Protein AF-A0A1V4U371-F1 (afdb_monomer_lite)

pLDDT: mean 75.6, std 16.34, range [43.75, 95.94]

Radius of gyration: 29.28 Å; chains: 1; bounding box: 64×89×51 Å

Secondary structure (DSSP, 8-state):
--EE-TTT-PEE-SS-SB-TTT-PBPP--PPPPP------PPPPPPP-----------------STTHHHHHHHHHHHHHHHHT---------------------------SPPPPP---TTS--EEEEEE-TTT-EEEEEEEE-GGGGGEEEEEEEEEETTS-EEEEEE-SSTT-EEEEE--SSEEEEEEEEEEETTS-EEEEEEEEEEE--

Sequence (213 aa):
MARFCGKCGAPLVGDTQFCEECGAPVPSEGPPPPPQPMTSAPAPVPGPATPPKKEPAPSKKSLPLPLIIGAGVVIVIIIAAIVIVPGLISPASVNGFLPGGTVPPTQTFSLEPGPVDTVPSGNTVAVQVSRDPYTGIITSLFAGGPGQKVVQAIEITVMRQDGTTLSGNIQPILLSEVQLQGTRRGVDRVIVRVTYESGETYKILDRQFSFND

Structure (mmCIF, N/CA/C/O backbone):
data_AF-A0A1V4U371-F1
#
_entry.id   AF-A0A1V4U371-F1
#
loop_
_atom_site.group_PDB
_atom_site.id
_atom_site.type_symbol
_atom_site.label_atom_id
_atom_site.label_alt_id
_atom_site.label_comp_id
_atom_site.label_asym_id
_atom_site.label_entity_id
_atom_site.label_seq_id
_atom_site.pdbx_PDB_ins_code
_atom_site.Cartn_x
_atom_site.Cartn_y
_atom_site.Cartn_z
_atom_site.occupancy
_atom_site.B_iso_or_equiv
_atom_site.auth_seq_id
_atom_site.auth_comp_id
_atom_site.auth_asym_id
_atom_site.auth_atom_id
_atom_site.pdbx_PDB_model_num
ATOM 1 N N . MET A 1 1 ? -0.364 -45.520 -9.246 1.00 55.53 1 MET A N 1
ATOM 2 C CA . MET A 1 1 ? 0.428 -44.635 -10.128 1.00 55.53 1 MET A CA 1
ATOM 3 C C . MET A 1 1 ? 1.475 -43.956 -9.260 1.00 55.53 1 MET A C 1
ATOM 5 O O . MET A 1 1 ? 1.111 -43.542 -8.166 1.00 55.53 1 MET A O 1
ATOM 9 N N . ALA A 1 2 ? 2.743 -43.892 -9.671 1.00 68.00 2 ALA A N 1
ATOM 10 C CA . ALA A 1 2 ? 3.741 -43.124 -8.924 1.00 68.00 2 ALA A CA 1
ATOM 11 C C . ALA A 1 2 ? 3.439 -41.626 -9.085 1.00 68.00 2 ALA A C 1
ATOM 13 O O . ALA A 1 2 ? 3.204 -41.162 -10.200 1.00 68.00 2 ALA A O 1
ATOM 14 N N . ARG A 1 3 ? 3.393 -40.901 -7.970 1.00 80.81 3 ARG A N 1
ATOM 15 C CA . ARG A 1 3 ? 3.201 -39.447 -7.910 1.00 80.81 3 ARG A CA 1
ATOM 16 C C . ARG A 1 3 ? 4.556 -38.805 -7.616 1.00 80.81 3 ARG A C 1
ATOM 18 O O . ARG A 1 3 ? 5.352 -39.383 -6.882 1.00 80.81 3 ARG A O 1
ATOM 25 N N . PHE A 1 4 ? 4.831 -37.645 -8.204 1.00 86.50 4 PHE A N 1
ATOM 26 C CA . PHE A 1 4 ? 6.121 -36.959 -8.085 1.00 86.50 4 PHE A CA 1
ATOM 27 C C . PHE A 1 4 ? 5.920 -35.536 -7.577 1.00 86.50 4 PHE A C 1
ATOM 29 O O . PHE A 1 4 ? 4.915 -34.892 -7.878 1.00 86.50 4 PHE A O 1
ATOM 36 N N . CYS A 1 5 ? 6.883 -35.037 -6.809 1.00 87.25 5 CYS A N 1
ATOM 37 C CA . CYS A 1 5 ? 6.863 -33.668 -6.325 1.00 87.25 5 CYS A CA 1
ATOM 38 C C . CYS A 1 5 ? 7.016 -32.692 -7.500 1.00 87.25 5 CYS A C 1
ATOM 40 O O . CYS A 1 5 ? 8.041 -32.695 -8.178 1.00 87.25 5 CYS A O 1
ATOM 42 N N . GLY A 1 6 ? 6.054 -31.787 -7.692 1.00 84.88 6 GLY A N 1
ATOM 43 C CA . GLY A 1 6 ? 6.131 -30.748 -8.728 1.00 84.88 6 GLY A CA 1
ATOM 44 C C . GLY A 1 6 ? 7.236 -29.705 -8.509 1.00 84.88 6 GLY A C 1
ATOM 45 O O . GLY A 1 6 ? 7.459 -28.872 -9.382 1.00 84.88 6 GLY A O 1
ATOM 46 N N . LYS A 1 7 ? 7.920 -29.729 -7.354 1.00 87.19 7 LYS A N 1
ATOM 47 C CA . LYS A 1 7 ? 8.973 -28.766 -7.007 1.00 87.19 7 LYS A CA 1
ATOM 48 C C . LYS A 1 7 ? 10.394 -29.321 -7.119 1.00 87.19 7 LYS A C 1
ATOM 50 O O . LYS A 1 7 ? 11.273 -28.586 -7.550 1.00 87.19 7 LYS A O 1
ATOM 55 N N . CYS A 1 8 ? 10.628 -30.584 -6.757 1.00 88.56 8 CYS A N 1
ATOM 56 C CA . CYS A 1 8 ? 11.960 -31.208 -6.834 1.00 88.56 8 CYS A CA 1
ATOM 57 C C . CYS A 1 8 ? 12.025 -32.474 -7.702 1.00 88.56 8 CYS A C 1
ATOM 59 O O . CYS A 1 8 ? 13.114 -32.985 -7.937 1.00 88.56 8 CYS A O 1
ATOM 61 N N . GLY A 1 9 ? 10.890 -33.003 -8.168 1.00 87.44 9 GLY A N 1
ATOM 62 C CA . GLY A 1 9 ? 10.836 -34.223 -8.979 1.00 87.44 9 GLY A CA 1
ATOM 63 C C . GLY A 1 9 ? 10.985 -35.536 -8.202 1.00 87.44 9 GLY A C 1
ATOM 64 O O . GLY A 1 9 ? 10.940 -36.599 -8.815 1.00 87.44 9 GLY A O 1
ATOM 65 N N . ALA A 1 10 ? 11.129 -35.497 -6.872 1.00 90.50 10 ALA A N 1
ATOM 66 C CA . ALA A 1 10 ? 11.237 -36.705 -6.054 1.00 90.50 10 ALA A CA 1
ATOM 67 C C . ALA A 1 10 ? 9.944 -37.548 -6.077 1.00 90.50 10 ALA A C 1
ATOM 69 O O . ALA A 1 10 ? 8.845 -36.977 -6.123 1.00 90.50 10 ALA A O 1
ATOM 70 N N . PRO A 1 11 ? 10.041 -38.891 -6.023 1.00 87.69 11 PRO A N 1
ATOM 71 C CA . PRO A 1 11 ? 8.878 -39.762 -5.907 1.00 87.69 11 PRO A CA 1
ATOM 72 C C . PRO A 1 11 ? 8.214 -39.589 -4.535 1.00 87.69 11 PRO A C 1
ATOM 74 O O . PRO A 1 11 ? 8.867 -39.666 -3.499 1.00 87.69 11 PRO A O 1
ATOM 77 N N . LEU A 1 12 ? 6.901 -39.372 -4.528 1.00 86.31 12 LEU A N 1
ATOM 78 C CA . LEU A 1 12 ? 6.097 -39.262 -3.314 1.00 86.31 12 LEU A CA 1
ATOM 79 C C . LEU A 1 12 ? 5.535 -40.642 -2.964 1.00 86.31 12 LEU A C 1
ATOM 81 O O . LEU A 1 12 ? 4.753 -41.222 -3.724 1.00 86.31 12 LEU A O 1
ATOM 85 N N . VAL A 1 13 ? 5.947 -41.175 -1.816 1.00 76.31 13 VAL A N 1
ATOM 86 C CA . VAL A 1 13 ? 5.492 -42.477 -1.321 1.00 76.31 13 VAL A CA 1
ATOM 87 C C . VAL A 1 13 ? 4.283 -42.256 -0.407 1.00 76.31 13 VAL A C 1
ATOM 89 O O . VAL A 1 13 ? 4.419 -41.762 0.705 1.00 76.31 13 VAL A O 1
ATOM 92 N N . GLY A 1 14 ? 3.086 -42.612 -0.880 1.00 73.62 14 GLY A N 1
ATOM 93 C CA . GLY A 1 14 ? 1.848 -42.554 -0.089 1.00 73.62 14 GLY A CA 1
ATOM 94 C C . GLY A 1 14 ? 1.124 -41.199 -0.094 1.00 73.62 14 GLY A C 1
ATOM 95 O O . GLY A 1 14 ? 1.200 -40.433 -1.059 1.00 73.62 14 GLY A O 1
ATOM 96 N N . ASP A 1 15 ? 0.358 -40.946 0.970 1.00 71.56 15 ASP A N 1
ATOM 97 C CA . ASP A 1 15 ? -0.455 -39.739 1.183 1.00 71.56 15 ASP A CA 1
ATOM 98 C C . ASP A 1 15 ? 0.244 -38.766 2.151 1.00 71.56 15 ASP A C 1
ATOM 100 O O . ASP A 1 15 ? -0.311 -38.346 3.167 1.00 71.56 15 ASP A O 1
ATOM 104 N N . THR A 1 16 ? 1.506 -38.434 1.868 1.00 75.81 16 THR A N 1
ATOM 105 C CA . THR A 1 16 ? 2.261 -37.452 2.653 1.00 75.81 16 THR A CA 1
ATOM 106 C C . THR A 1 16 ? 1.802 -36.032 2.321 1.00 75.81 16 THR A C 1
ATOM 108 O O . THR A 1 16 ? 1.622 -35.667 1.161 1.00 75.81 16 THR A O 1
ATOM 111 N N . GLN A 1 17 ? 1.605 -35.203 3.349 1.00 81.81 17 GLN A N 1
ATOM 112 C CA . GLN A 1 17 ? 1.210 -33.795 3.179 1.00 81.81 17 GLN A CA 1
ATOM 113 C C . GLN A 1 17 ? 2.385 -32.898 2.758 1.00 81.81 17 GLN A C 1
ATOM 115 O O . GLN A 1 17 ? 2.179 -31.767 2.322 1.00 81.81 17 GLN A O 1
ATOM 120 N N . PHE A 1 18 ? 3.617 -33.402 2.874 1.00 87.62 18 PHE A N 1
ATOM 121 C CA . PHE A 1 18 ? 4.852 -32.704 2.531 1.00 87.62 18 PHE A CA 1
ATOM 122 C C . PHE A 1 18 ? 5.842 -33.668 1.870 1.00 87.62 18 PHE A C 1
ATOM 124 O O . PHE A 1 18 ? 5.890 -34.852 2.197 1.00 87.62 18 PHE A O 1
ATOM 131 N N . CYS A 1 19 ? 6.644 -33.153 0.942 1.00 88.56 19 CYS A N 1
ATOM 132 C CA . CYS A 1 19 ? 7.722 -33.897 0.306 1.00 88.56 19 CYS A CA 1
ATOM 133 C C . CYS A 1 19 ? 8.894 -34.049 1.280 1.00 88.56 19 CYS A C 1
ATOM 135 O O . CYS A 1 19 ? 9.483 -33.048 1.679 1.00 88.56 19 CYS A O 1
ATOM 137 N N . GLU A 1 20 ? 9.288 -35.279 1.597 1.00 87.06 20 GLU A N 1
ATOM 138 C CA . GLU A 1 20 ? 10.389 -35.559 2.535 1.00 87.06 20 GLU A CA 1
ATOM 139 C C . GLU A 1 20 ? 11.755 -35.091 2.002 1.00 87.06 20 GLU A C 1
ATOM 141 O O . GLU A 1 20 ? 12.606 -34.665 2.774 1.00 87.06 20 GLU A O 1
ATOM 146 N N . GLU A 1 21 ? 11.928 -35.064 0.675 1.00 88.94 21 GLU A N 1
ATOM 147 C CA . GLU A 1 21 ? 13.182 -34.639 0.030 1.00 88.94 21 GLU A CA 1
ATOM 148 C C . GLU A 1 21 ? 13.378 -33.114 -0.054 1.00 88.94 21 GLU A C 1
ATOM 150 O O . GLU A 1 21 ? 14.507 -32.637 -0.102 1.00 88.94 21 GLU A O 1
ATOM 155 N N . CYS A 1 22 ? 12.304 -32.316 -0.123 1.00 88.50 22 CYS A N 1
ATOM 156 C CA . CYS A 1 22 ? 12.426 -30.863 -0.346 1.00 88.50 22 CYS A CA 1
ATOM 157 C C . CYS A 1 22 ? 11.561 -29.983 0.562 1.00 88.50 22 CYS A C 1
ATOM 159 O O . CYS A 1 22 ? 11.607 -28.758 0.453 1.00 88.50 22 CYS A O 1
ATOM 161 N N . GLY A 1 23 ? 10.735 -30.578 1.424 1.00 86.12 23 GLY A N 1
ATOM 162 C CA . GLY A 1 23 ? 9.850 -29.873 2.351 1.00 86.12 23 GLY A CA 1
ATOM 163 C C . GLY A 1 23 ? 8.649 -29.173 1.705 1.00 86.12 23 GLY A C 1
ATOM 164 O O . GLY A 1 23 ? 7.894 -28.495 2.399 1.00 86.12 23 GLY A O 1
ATOM 165 N N . ALA A 1 24 ? 8.442 -29.300 0.390 1.00 87.88 24 ALA A N 1
ATOM 166 C CA . ALA A 1 24 ? 7.307 -28.669 -0.279 1.00 87.88 24 ALA A CA 1
ATOM 167 C C . ALA A 1 24 ? 5.975 -29.331 0.134 1.00 87.88 24 ALA A C 1
ATOM 169 O O . ALA A 1 24 ? 5.908 -30.562 0.151 1.00 87.88 24 ALA A O 1
ATOM 170 N N . PRO A 1 25 ? 4.907 -28.560 0.418 1.00 87.38 25 PRO A N 1
ATOM 171 C CA . PRO A 1 25 ? 3.589 -29.124 0.686 1.00 87.38 25 PRO A CA 1
ATOM 172 C C . PRO A 1 25 ? 3.036 -29.808 -0.567 1.00 87.38 25 PRO A C 1
ATOM 174 O O . PRO A 1 25 ? 3.091 -29.250 -1.665 1.00 87.38 25 PRO A O 1
ATOM 177 N N . VAL A 1 26 ? 2.501 -31.014 -0.401 1.00 81.94 26 VAL A N 1
ATOM 178 C CA . VAL A 1 26 ? 1.851 -31.782 -1.464 1.00 81.94 26 VAL A CA 1
ATOM 179 C C . VAL A 1 26 ? 0.343 -31.554 -1.339 1.00 81.94 26 VAL A C 1
ATOM 181 O O . VAL A 1 26 ? -0.228 -31.866 -0.292 1.00 81.94 26 VAL A O 1
ATOM 184 N N . PRO A 1 27 ? -0.329 -31.005 -2.367 1.00 70.62 27 PRO A N 1
ATOM 185 C CA . PRO A 1 27 ? -1.780 -30.886 -2.365 1.00 70.62 27 PRO A CA 1
ATOM 186 C C . PRO A 1 27 ? -2.409 -32.276 -2.238 1.00 70.62 27 PRO A C 1
ATOM 188 O O . PRO A 1 27 ? -2.195 -33.137 -3.090 1.00 70.62 27 PRO A O 1
ATOM 191 N N . SER A 1 28 ? -3.179 -32.510 -1.176 1.00 67.25 28 SER A N 1
ATOM 192 C CA . SER A 1 28 ? -4.003 -33.711 -1.074 1.00 67.25 28 SER A CA 1
ATOM 193 C C . SER A 1 28 ? -5.140 -33.592 -2.089 1.00 67.25 28 SER A C 1
ATOM 195 O O . SER A 1 28 ? -6.113 -32.876 -1.853 1.00 67.25 28 SER A O 1
ATOM 197 N N . GLU A 1 29 ? -5.017 -34.267 -3.231 1.00 63.19 29 GLU A N 1
ATOM 198 C CA . GLU A 1 29 ? -6.143 -34.494 -4.138 1.00 63.19 29 GLU A CA 1
ATOM 199 C C . GLU A 1 29 ? -7.137 -35.418 -3.425 1.00 63.19 29 GLU A C 1
ATOM 201 O O . GLU A 1 29 ? -7.060 -36.644 -3.497 1.00 63.19 29 GLU A O 1
ATOM 206 N N . GLY A 1 30 ? -8.049 -34.812 -2.661 1.00 61.53 30 GLY A N 1
ATOM 207 C CA . GLY A 1 30 ? -9.245 -35.495 -2.191 1.00 61.53 30 GLY A CA 1
ATOM 208 C C . GLY A 1 30 ? -10.056 -36.019 -3.384 1.00 61.53 30 GLY A C 1
ATOM 209 O O . GLY A 1 30 ? -9.870 -35.546 -4.511 1.00 61.53 30 GLY A O 1
ATOM 210 N N . PRO A 1 31 ? -10.961 -36.990 -3.166 1.00 60.88 31 PRO A N 1
ATOM 211 C CA . PRO A 1 31 ? -11.829 -37.490 -4.221 1.00 60.88 31 PRO A CA 1
ATOM 212 C C . PRO A 1 31 ? -12.493 -36.323 -4.962 1.00 60.88 31 PRO A C 1
ATOM 214 O O . PRO A 1 31 ? -12.891 -35.352 -4.305 1.00 60.88 31 PRO A O 1
ATOM 217 N N . PRO A 1 32 ? -12.621 -36.394 -6.300 1.00 63.31 32 PRO A N 1
ATOM 218 C CA . PRO A 1 32 ? -13.308 -35.357 -7.050 1.00 63.31 32 PRO A CA 1
ATOM 219 C C . PRO A 1 32 ? -14.688 -35.129 -6.417 1.00 63.31 32 PRO A C 1
ATOM 221 O O . PRO A 1 32 ? -15.375 -36.110 -6.102 1.00 63.31 32 PRO A O 1
ATOM 224 N N . PRO A 1 33 ? -15.094 -33.867 -6.180 1.00 63.38 33 PRO A N 1
ATOM 225 C CA . PRO A 1 33 ? -16.413 -33.583 -5.643 1.00 63.38 33 PRO A CA 1
ATOM 226 C C . PRO A 1 33 ? -17.468 -34.273 -6.526 1.00 63.38 33 PRO A C 1
ATOM 228 O O . PRO A 1 33 ? -17.324 -34.262 -7.754 1.00 63.38 33 PRO A O 1
ATOM 231 N N . PRO A 1 34 ? -18.500 -34.905 -5.931 1.00 70.44 34 PRO A N 1
ATOM 232 C CA . PRO A 1 34 ? -19.551 -35.571 -6.688 1.00 70.44 34 PRO A CA 1
ATOM 233 C C . PRO A 1 34 ? -20.113 -34.632 -7.762 1.00 70.44 34 PRO A C 1
ATOM 235 O O . PRO A 1 34 ? -20.244 -33.433 -7.489 1.00 70.44 34 PRO A O 1
ATOM 238 N N . PRO A 1 35 ? -20.480 -35.140 -8.954 1.00 63.50 35 PRO A N 1
ATOM 239 C CA . PRO A 1 35 ? -21.171 -34.345 -9.957 1.00 63.50 35 PRO A CA 1
ATOM 240 C C . PRO A 1 35 ? -22.402 -33.717 -9.308 1.00 63.50 35 PRO A C 1
ATOM 242 O O . PRO A 1 35 ? -23.335 -34.421 -8.920 1.00 63.50 35 PRO A O 1
ATOM 245 N N . GLN A 1 36 ? -22.387 -32.397 -9.131 1.00 67.25 36 GLN A N 1
ATOM 246 C CA . GLN A 1 36 ? -23.563 -31.687 -8.654 1.00 67.25 36 GLN A CA 1
ATOM 247 C C . GLN A 1 36 ? -24.681 -31.912 -9.684 1.00 67.25 36 GLN A C 1
ATOM 249 O O . GLN A 1 36 ? -24.457 -31.668 -10.875 1.00 67.25 36 GLN A O 1
ATOM 254 N N . PRO A 1 37 ? -25.872 -32.385 -9.273 1.00 60.66 37 PRO A N 1
ATOM 255 C CA . PRO A 1 37 ? -27.025 -32.444 -10.154 1.00 60.66 37 PRO A CA 1
ATOM 256 C C . PRO A 1 37 ? -27.306 -31.035 -10.671 1.00 60.66 37 PRO A C 1
ATOM 258 O O . PRO A 1 37 ? -27.648 -30.139 -9.894 1.00 60.66 37 PRO A O 1
ATOM 261 N N . MET A 1 38 ? -27.149 -30.831 -11.979 1.00 51.72 38 MET A N 1
ATOM 262 C CA . MET A 1 38 ? -27.586 -29.618 -12.661 1.00 51.72 38 MET A CA 1
ATOM 263 C C . MET A 1 38 ? -29.115 -29.555 -12.586 1.00 51.72 38 MET A C 1
ATOM 265 O O . MET A 1 38 ? -29.824 -29.971 -13.496 1.00 51.72 38 MET A O 1
ATOM 269 N N . THR A 1 39 ? -29.627 -29.061 -11.464 1.00 54.88 39 THR A N 1
ATOM 270 C CA . THR A 1 39 ? -31.048 -28.791 -11.249 1.00 54.88 39 THR A CA 1
ATOM 271 C C . THR A 1 39 ? -31.207 -27.292 -11.092 1.00 54.88 39 THR A C 1
ATOM 273 O O . THR A 1 39 ? -31.365 -26.748 -10.008 1.00 54.88 39 THR A O 1
ATOM 276 N N . SER A 1 40 ? -31.087 -26.599 -12.212 1.00 53.75 40 SER A N 1
ATOM 277 C CA . SER A 1 40 ? -31.836 -25.375 -12.469 1.00 53.75 40 SER A CA 1
ATOM 278 C C . SER A 1 40 ? -31.823 -25.173 -13.974 1.00 53.75 40 SER A C 1
ATOM 280 O O . SER A 1 40 ? -30.845 -24.731 -14.570 1.00 53.75 40 SER A O 1
ATOM 282 N N . ALA A 1 41 ? -32.920 -25.588 -14.602 1.00 55.50 41 ALA A N 1
ATOM 283 C CA . ALA A 1 41 ? -33.253 -25.125 -15.934 1.00 55.50 41 ALA A CA 1
ATOM 284 C C . ALA A 1 41 ? -33.155 -23.587 -15.946 1.00 55.50 41 ALA A C 1
ATOM 286 O O . ALA A 1 41 ? -33.644 -22.954 -15.003 1.00 55.50 41 ALA A O 1
ATOM 287 N N . PRO A 1 42 ? -32.537 -22.976 -16.969 1.00 59.94 42 PRO A N 1
ATOM 288 C CA . PRO A 1 42 ? -32.557 -21.532 -17.116 1.00 59.94 42 PRO A CA 1
ATOM 289 C C . PRO A 1 42 ? -34.012 -21.062 -17.134 1.00 59.94 42 PRO A C 1
ATOM 291 O O . PRO A 1 42 ? -34.809 -21.515 -17.959 1.00 59.94 42 PRO A O 1
ATOM 294 N N . ALA A 1 43 ? -34.372 -20.184 -16.198 1.00 64.25 43 ALA A N 1
ATOM 295 C CA . ALA A 1 43 ? -35.647 -19.486 -16.241 1.00 64.25 43 ALA A CA 1
ATOM 296 C C . ALA A 1 43 ? -35.792 -18.769 -17.601 1.00 64.25 43 ALA A C 1
ATOM 298 O O . ALA A 1 43 ? -34.778 -18.356 -18.175 1.00 64.25 43 ALA A O 1
ATOM 299 N N . PRO A 1 44 ? -37.020 -18.609 -18.131 1.00 63.72 44 PRO A N 1
ATOM 300 C CA . PRO A 1 44 ? -37.243 -17.915 -19.391 1.00 63.72 44 PRO A CA 1
ATOM 301 C C . PRO A 1 44 ? -36.622 -16.527 -19.302 1.00 63.72 44 PRO A C 1
ATOM 303 O O . PRO A 1 44 ? -36.956 -15.749 -18.409 1.00 63.72 44 PRO A O 1
ATOM 306 N N . VAL A 1 45 ? -35.696 -16.247 -20.213 1.00 64.94 45 VAL A N 1
ATOM 307 C CA . VAL A 1 45 ? -35.061 -14.941 -20.359 1.00 64.94 45 VAL A CA 1
ATOM 308 C C . VAL A 1 45 ? -36.181 -13.916 -20.582 1.00 64.94 45 VAL A C 1
ATOM 310 O O . VAL A 1 45 ? -36.913 -14.043 -21.569 1.00 64.94 45 VAL A O 1
ATOM 313 N N . PRO A 1 46 ? -36.375 -12.925 -19.694 1.00 62.09 46 PRO A N 1
ATOM 314 C CA . PRO A 1 46 ? -37.239 -11.795 -19.995 1.00 62.09 46 PRO A CA 1
ATOM 315 C C . PRO A 1 46 ? -36.692 -11.118 -21.252 1.00 62.09 46 PRO A C 1
ATOM 317 O O . PRO A 1 46 ? -35.485 -10.900 -21.368 1.00 62.09 46 PRO A O 1
ATOM 320 N N . GLY A 1 47 ? -37.575 -10.857 -22.216 1.00 60.69 47 GLY A N 1
ATOM 321 C CA . GLY A 1 47 ? -37.221 -10.267 -23.503 1.00 60.69 47 GLY A CA 1
ATOM 322 C C . GLY A 1 47 ? -36.460 -8.938 -23.379 1.00 60.69 47 GLY A C 1
ATOM 323 O O . GLY A 1 47 ? -36.398 -8.347 -22.299 1.00 60.69 47 GLY A O 1
ATOM 324 N N . PRO A 1 48 ? -35.875 -8.455 -24.488 1.00 58.97 48 PRO A N 1
ATOM 325 C CA . PRO A 1 48 ? -35.052 -7.255 -24.500 1.00 58.97 48 PRO A CA 1
ATOM 326 C C . PRO A 1 48 ? -35.832 -6.068 -23.934 1.00 58.97 48 PRO A C 1
ATOM 328 O O . PRO A 1 48 ? -36.775 -5.567 -24.547 1.00 58.97 48 PRO A O 1
ATOM 331 N N . ALA A 1 49 ? -35.416 -5.629 -22.746 1.00 55.44 49 ALA A N 1
ATOM 332 C CA . ALA A 1 49 ? -35.817 -4.353 -22.198 1.00 55.44 49 ALA A CA 1
ATOM 333 C C . ALA A 1 49 ? -35.372 -3.270 -23.183 1.00 55.44 49 ALA A C 1
ATOM 335 O O . ALA A 1 49 ? -34.200 -3.154 -23.548 1.00 55.44 49 ALA A O 1
ATOM 336 N N . THR A 1 50 ? -36.362 -2.524 -23.645 1.00 55.44 50 THR A N 1
ATOM 337 C CA . THR A 1 50 ? -36.273 -1.324 -24.462 1.00 55.44 50 THR A CA 1
ATOM 338 C C . THR A 1 50 ? -35.073 -0.456 -24.046 1.00 55.44 50 THR A C 1
ATOM 340 O O . THR A 1 50 ? -34.871 -0.254 -22.846 1.00 55.44 50 THR A O 1
ATOM 343 N N . PRO A 1 51 ? -34.283 0.086 -24.995 1.00 62.91 51 PRO A N 1
ATOM 344 C CA . PRO A 1 51 ? -33.136 0.933 -24.683 1.00 62.91 51 PRO A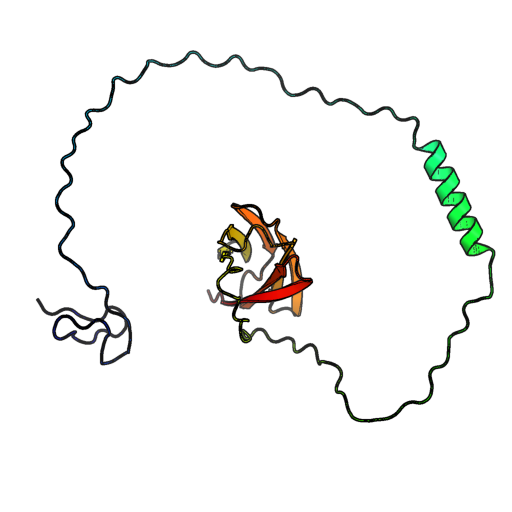 CA 1
ATOM 345 C C . PRO A 1 51 ? -33.543 2.089 -23.756 1.00 62.91 51 PRO A C 1
ATOM 347 O O . PRO A 1 51 ? -34.477 2.826 -24.096 1.00 62.91 51 PRO A O 1
ATOM 350 N N . PRO A 1 52 ? -32.863 2.301 -22.614 1.00 56.44 52 PRO A N 1
ATOM 351 C CA . PRO A 1 52 ? -33.074 3.496 -21.827 1.00 56.44 52 PRO A CA 1
ATOM 352 C C . PRO A 1 52 ? -32.605 4.684 -22.662 1.00 56.44 52 PRO A C 1
ATOM 354 O O . PRO A 1 52 ? -31.442 4.811 -23.055 1.00 56.44 52 PRO A O 1
ATOM 357 N N . LYS A 1 53 ? -33.585 5.526 -22.978 1.00 51.41 53 LYS A N 1
ATOM 358 C CA . LYS A 1 53 ? -33.448 6.886 -23.475 1.00 51.41 53 LYS A CA 1
ATOM 359 C C . LYS A 1 53 ? -32.212 7.531 -22.848 1.00 51.41 53 LYS A C 1
ATOM 361 O O . LYS A 1 53 ? -32.129 7.667 -21.635 1.00 51.41 53 LYS A O 1
ATOM 366 N N . LYS A 1 54 ? -31.262 7.901 -23.708 1.00 50.47 54 LYS A N 1
ATOM 367 C CA . LYS A 1 54 ? -30.097 8.739 -23.411 1.00 50.47 54 LYS A CA 1
ATOM 368 C C . LYS A 1 54 ? -30.579 9.959 -22.619 1.00 50.47 54 LYS A C 1
ATOM 370 O O . LYS A 1 54 ? -31.124 10.895 -23.203 1.00 50.47 54 LYS A O 1
ATOM 375 N N . GLU A 1 55 ? -30.440 9.914 -21.302 1.00 52.19 55 GLU A N 1
ATOM 376 C CA . GLU A 1 55 ? -30.687 11.062 -20.442 1.00 52.19 55 GLU A CA 1
ATOM 377 C C . GLU A 1 55 ? -29.418 11.928 -20.495 1.00 52.19 55 GLU A C 1
ATOM 379 O O . GLU A 1 55 ? -28.318 11.415 -20.259 1.00 52.19 55 GLU A O 1
ATOM 384 N N . PRO A 1 56 ? -29.511 13.192 -20.943 1.00 51.81 56 PRO A N 1
ATOM 385 C CA . PRO A 1 56 ? -28.348 14.049 -21.105 1.00 51.81 56 PRO A CA 1
ATOM 386 C C . PRO A 1 56 ? -27.623 14.290 -19.781 1.00 51.81 56 PRO A C 1
ATOM 388 O O . PRO A 1 56 ? -28.224 14.387 -18.716 1.00 51.81 56 PRO A O 1
ATOM 391 N N . ALA A 1 57 ? -26.307 14.403 -19.915 1.00 59.03 57 ALA A N 1
ATOM 392 C CA . ALA A 1 57 ? -25.298 14.591 -18.889 1.00 59.03 57 ALA A CA 1
ATOM 393 C C . ALA A 1 57 ? -25.643 15.605 -17.771 1.00 59.03 57 ALA A C 1
ATOM 395 O O . ALA A 1 57 ? -26.310 16.613 -18.024 1.00 59.03 57 ALA A O 1
ATOM 396 N N . PRO A 1 58 ? -25.098 15.395 -16.553 1.00 54.12 58 PRO A N 1
ATOM 397 C CA . PRO A 1 58 ? -25.281 16.284 -15.413 1.00 54.12 58 PRO A CA 1
ATOM 398 C C . PRO A 1 58 ? -24.762 17.692 -15.718 1.00 54.12 58 PRO A C 1
ATOM 400 O O . PRO A 1 58 ? -23.590 17.916 -16.033 1.00 54.12 58 PRO A O 1
ATOM 403 N N . SER A 1 59 ? -25.668 18.657 -15.606 1.00 66.44 59 SER A N 1
ATOM 404 C CA . SER A 1 59 ? -25.410 20.081 -15.761 1.00 66.44 59 SER A CA 1
ATOM 405 C C . SER A 1 59 ? -24.414 20.568 -14.708 1.00 66.44 59 SER A C 1
ATOM 407 O O . SER A 1 59 ? -24.707 20.585 -13.510 1.00 66.44 59 SER A O 1
ATOM 409 N N . LYS A 1 60 ? -23.239 20.999 -15.181 1.00 53.06 60 LYS A N 1
ATOM 410 C CA . LYS A 1 60 ? -22.243 21.767 -14.428 1.00 53.06 60 LYS A CA 1
ATOM 411 C C . LYS A 1 60 ? -22.918 22.957 -13.745 1.00 53.06 60 LYS A C 1
ATOM 413 O O . LYS A 1 60 ? -23.316 23.912 -14.408 1.00 53.06 60 LYS A O 1
ATOM 418 N N . LYS A 1 61 ? -23.015 22.922 -12.416 1.00 51.47 61 LYS A N 1
ATOM 419 C CA . LYS A 1 61 ? -23.444 24.071 -11.618 1.00 51.47 61 LYS A CA 1
ATOM 420 C C . LYS A 1 61 ? -22.221 24.957 -11.383 1.00 51.47 61 LYS A C 1
ATOM 422 O O . LYS A 1 61 ? -21.401 24.691 -10.512 1.00 51.47 61 LYS A O 1
ATOM 427 N N . SER A 1 62 ? -22.067 25.960 -12.243 1.00 58.12 62 SER A N 1
ATOM 428 C CA . SER A 1 62 ? -21.062 27.016 -12.140 1.00 58.12 62 SER A CA 1
ATOM 429 C C . SER A 1 62 ? -21.237 27.773 -10.825 1.00 58.12 62 SER A C 1
ATOM 431 O O . SER A 1 62 ? -22.260 28.425 -10.606 1.00 58.12 62 SER A O 1
ATOM 433 N N . LEU A 1 63 ? -20.247 27.663 -9.947 1.00 61.44 63 LEU A N 1
ATOM 434 C CA . LEU A 1 63 ? -20.195 28.407 -8.697 1.00 61.44 63 LEU A CA 1
ATOM 435 C C . LEU A 1 63 ? -19.881 29.890 -9.000 1.00 61.44 63 LEU A C 1
ATOM 437 O O . LEU A 1 63 ? -18.977 30.150 -9.798 1.00 61.44 63 LEU A O 1
ATOM 441 N N . PRO A 1 64 ? -20.615 30.863 -8.426 1.00 50.94 64 PRO A N 1
ATOM 442 C CA . PRO A 1 64 ? -20.428 32.272 -8.743 1.00 50.94 64 PRO A CA 1
ATOM 443 C C . PRO A 1 64 ? -19.156 32.850 -8.109 1.00 50.94 64 PRO A C 1
ATOM 445 O O . PRO A 1 64 ? -18.731 32.474 -7.019 1.00 50.94 64 PRO A O 1
ATOM 448 N N . LEU A 1 65 ? -18.588 33.807 -8.838 1.00 52.47 65 LEU A N 1
ATOM 449 C CA . LEU A 1 65 ? -17.245 34.377 -8.750 1.00 52.47 65 LEU A CA 1
ATOM 450 C C . LEU A 1 65 ? -17.017 35.567 -7.766 1.00 52.47 65 LEU A C 1
ATOM 452 O O . LEU A 1 65 ? -15.963 36.185 -7.884 1.00 52.47 65 LEU A O 1
ATOM 456 N N . PRO A 1 66 ? -17.859 35.952 -6.775 1.00 46.94 66 PRO A N 1
ATOM 457 C CA . PRO A 1 66 ? -17.563 37.140 -5.962 1.00 46.94 66 PRO A CA 1
ATOM 458 C C . PRO A 1 66 ? -16.822 36.845 -4.638 1.00 46.94 66 PRO A C 1
ATOM 460 O O . PRO A 1 66 ? -16.940 37.625 -3.700 1.00 46.94 66 PRO A O 1
ATOM 463 N N . LEU A 1 67 ? -16.050 35.751 -4.530 1.00 49.25 67 LEU A N 1
ATOM 464 C CA . LEU A 1 67 ? -15.281 35.402 -3.313 1.00 49.25 67 LEU A CA 1
ATOM 465 C C . LEU A 1 67 ? -13.746 35.476 -3.480 1.00 49.25 67 LEU A C 1
ATOM 467 O O . LEU A 1 67 ? -13.008 35.073 -2.588 1.00 49.25 67 LEU A O 1
ATOM 471 N N . ILE A 1 68 ? -13.238 35.984 -4.610 1.00 54.72 68 ILE A N 1
ATOM 472 C CA . ILE A 1 68 ? -11.782 36.059 -4.873 1.00 54.72 68 ILE A CA 1
ATOM 473 C C . ILE A 1 68 ? -11.187 37.411 -4.433 1.00 54.72 68 ILE A C 1
ATOM 475 O O . ILE A 1 68 ? -10.010 37.494 -4.090 1.00 54.72 68 ILE A O 1
ATOM 479 N N . ILE A 1 69 ? -12.003 38.465 -4.341 1.00 56.94 69 ILE A N 1
ATOM 480 C CA . ILE A 1 69 ? -11.513 39.814 -4.011 1.00 56.94 69 ILE A CA 1
ATOM 481 C C . ILE A 1 69 ? -11.248 39.962 -2.499 1.00 56.94 69 ILE A C 1
ATOM 483 O O . ILE A 1 69 ? -10.271 40.591 -2.106 1.00 56.94 69 ILE A O 1
ATOM 487 N N . GLY A 1 70 ? -12.050 39.318 -1.640 1.00 54.00 70 GLY A N 1
ATOM 488 C CA . GLY A 1 70 ? -11.860 39.365 -0.182 1.00 54.00 70 GLY A CA 1
ATOM 489 C C . GLY A 1 70 ? -10.662 38.545 0.313 1.00 54.00 70 GLY A C 1
ATOM 490 O O . GLY A 1 70 ? -9.878 39.025 1.127 1.00 54.00 70 GLY A O 1
ATOM 491 N N . ALA A 1 71 ? -10.471 37.333 -0.218 1.00 57.44 71 ALA A N 1
ATOM 492 C CA . ALA A 1 71 ? -9.371 36.457 0.190 1.00 57.44 71 ALA A CA 1
ATOM 493 C C . ALA A 1 71 ? -8.001 36.980 -0.278 1.00 57.44 71 ALA A C 1
ATOM 495 O O . ALA A 1 71 ? -7.026 36.885 0.463 1.00 57.44 71 ALA A O 1
ATOM 496 N N . GLY A 1 72 ? -7.934 37.595 -1.467 1.00 59.16 72 GLY A N 1
ATOM 497 C CA . GLY A 1 72 ? -6.701 38.199 -1.978 1.00 59.16 72 GLY A CA 1
ATOM 498 C C . GLY A 1 72 ? -6.201 39.354 -1.107 1.00 59.16 72 GLY A C 1
ATOM 499 O O . GLY A 1 72 ? -5.019 39.406 -0.780 1.00 59.16 72 GLY A O 1
ATOM 500 N N . VAL A 1 73 ? -7.100 40.237 -0.658 1.00 67.06 73 VAL A N 1
ATOM 501 C CA . VAL A 1 73 ? -6.738 41.369 0.214 1.00 67.06 73 VAL A CA 1
ATOM 502 C C . VAL A 1 73 ? -6.294 40.886 1.597 1.00 67.06 73 VAL A C 1
ATOM 504 O O . VAL A 1 73 ? -5.300 41.380 2.121 1.00 67.06 73 VAL A O 1
ATOM 507 N N . VAL A 1 74 ? -6.953 39.870 2.163 1.00 67.06 74 VAL A N 1
ATOM 508 C CA . VAL A 1 74 ? -6.546 39.283 3.453 1.00 67.06 74 VAL A CA 1
ATOM 509 C C . VAL A 1 74 ? -5.170 38.613 3.354 1.00 67.06 74 VAL A C 1
ATOM 511 O O . VAL A 1 74 ? -4.329 38.829 4.221 1.00 67.06 74 VAL A O 1
ATOM 514 N N . ILE A 1 75 ? -4.892 37.870 2.279 1.00 69.75 75 ILE A N 1
ATOM 515 C CA . ILE A 1 75 ? -3.587 37.221 2.067 1.00 69.75 75 ILE A CA 1
ATOM 516 C C . ILE A 1 75 ? -2.473 38.262 1.871 1.00 69.75 75 ILE A C 1
ATOM 518 O O . ILE A 1 75 ? -1.402 38.120 2.456 1.00 69.75 75 ILE A O 1
ATOM 522 N N . VAL A 1 76 ? -2.720 39.343 1.123 1.00 70.56 76 VAL A N 1
ATOM 523 C CA . VAL A 1 76 ? -1.733 40.423 0.934 1.00 70.56 76 VAL A CA 1
ATOM 524 C C . VAL A 1 76 ? -1.455 41.172 2.242 1.00 70.56 76 VAL A C 1
ATOM 526 O O . VAL A 1 76 ? -0.299 41.476 2.526 1.00 70.56 76 VAL A O 1
ATOM 529 N N . ILE A 1 77 ? -2.471 41.412 3.080 1.00 71.06 77 ILE A N 1
ATOM 530 C CA . ILE A 1 77 ? -2.288 42.041 4.400 1.00 71.06 77 ILE A CA 1
ATOM 531 C C . ILE A 1 77 ? -1.487 41.129 5.345 1.00 71.06 77 ILE A C 1
ATOM 533 O O . ILE A 1 77 ? -0.608 41.615 6.053 1.00 71.06 77 ILE A O 1
ATOM 537 N N . ILE A 1 78 ? -1.727 39.813 5.328 1.00 68.44 78 ILE A N 1
ATOM 538 C CA . ILE A 1 78 ? -0.972 38.850 6.148 1.00 68.44 78 ILE A CA 1
ATOM 539 C C . ILE A 1 78 ? 0.498 38.790 5.710 1.00 68.44 78 ILE A C 1
ATOM 541 O O . ILE A 1 78 ? 1.390 38.820 6.555 1.00 68.44 78 ILE A O 1
ATOM 545 N N . ILE A 1 79 ? 0.772 38.767 4.403 1.00 65.44 79 ILE A N 1
ATOM 546 C CA . ILE A 1 79 ? 2.150 38.752 3.891 1.00 65.44 79 ILE A CA 1
ATOM 547 C C . ILE A 1 79 ? 2.855 40.082 4.202 1.00 65.44 79 ILE A C 1
ATOM 549 O O . ILE A 1 79 ? 4.007 40.072 4.628 1.00 65.44 79 ILE A O 1
ATOM 553 N N . ALA A 1 80 ? 2.167 41.222 4.081 1.00 62.66 80 ALA A N 1
ATOM 554 C CA . ALA A 1 80 ? 2.730 42.522 4.449 1.00 62.66 80 ALA A CA 1
ATOM 555 C C . ALA A 1 80 ? 3.039 42.626 5.956 1.00 62.66 80 ALA A C 1
ATOM 557 O O . ALA A 1 80 ? 4.075 43.173 6.326 1.00 62.66 80 ALA A O 1
ATOM 558 N N . ALA A 1 81 ? 2.203 42.051 6.827 1.00 60.41 81 ALA A N 1
ATOM 559 C CA . ALA A 1 81 ? 2.457 42.019 8.268 1.00 60.41 81 ALA A CA 1
ATOM 560 C C . ALA A 1 81 ? 3.677 41.154 8.644 1.00 60.41 81 ALA A C 1
ATOM 562 O O . ALA A 1 81 ? 4.398 41.493 9.580 1.00 60.41 81 ALA A O 1
ATOM 563 N N . ILE A 1 82 ? 3.954 40.079 7.896 1.00 60.94 82 ILE A N 1
ATOM 564 C CA . ILE A 1 82 ? 5.118 39.205 8.130 1.00 60.94 82 ILE A CA 1
ATOM 565 C C . ILE A 1 82 ? 6.437 39.885 7.714 1.00 60.94 82 ILE A C 1
ATOM 567 O O . ILE A 1 82 ? 7.474 39.627 8.320 1.00 60.94 82 ILE A O 1
ATOM 571 N N . VAL A 1 83 ? 6.421 40.793 6.730 1.00 59.72 83 VAL A N 1
ATOM 572 C CA . VAL A 1 83 ? 7.643 41.447 6.215 1.00 59.72 83 VAL A CA 1
ATOM 573 C C . VAL A 1 83 ? 8.085 42.658 7.061 1.00 59.72 83 VAL A C 1
ATOM 575 O O . VAL A 1 83 ? 9.245 43.057 6.992 1.00 59.72 83 VAL A O 1
ATOM 578 N N . ILE A 1 84 ? 7.212 43.229 7.904 1.00 57.62 84 ILE A N 1
ATOM 579 C CA . ILE A 1 84 ? 7.488 44.484 8.642 1.00 57.62 84 ILE A CA 1
ATOM 580 C C . ILE A 1 84 ? 7.957 44.246 10.096 1.00 57.62 84 ILE A C 1
ATOM 582 O O . ILE A 1 84 ? 8.234 45.200 10.818 1.00 57.62 84 ILE A O 1
ATOM 586 N N . VAL A 1 85 ? 8.160 42.994 10.531 1.00 54.16 85 VAL A N 1
ATOM 587 C CA . VAL A 1 85 ? 8.831 42.699 11.816 1.00 54.16 85 VAL A CA 1
ATOM 588 C C . VAL A 1 85 ? 10.255 42.175 11.573 1.00 54.16 85 VAL A C 1
ATOM 590 O O . VAL A 1 85 ? 10.494 40.967 11.653 1.00 54.16 85 VAL A O 1
ATOM 593 N N . PRO A 1 86 ? 11.246 43.041 11.281 1.00 50.91 86 PRO A N 1
ATOM 594 C CA . PRO A 1 86 ? 12.638 42.642 11.338 1.00 50.91 86 PRO A CA 1
ATOM 595 C C . PRO A 1 86 ? 13.051 42.604 12.811 1.00 50.91 86 PRO A C 1
ATOM 597 O O . PRO A 1 86 ? 13.319 43.632 13.425 1.00 50.91 86 PRO A O 1
ATOM 600 N N . GLY A 1 87 ? 13.100 41.405 13.385 1.00 55.19 87 GLY A N 1
ATOM 601 C CA . GLY A 1 87 ? 13.747 41.186 14.676 1.00 55.19 87 GLY A CA 1
ATOM 602 C C . GLY A 1 87 ? 12.840 40.562 15.718 1.00 55.19 87 GLY A C 1
ATOM 603 O O . GLY A 1 87 ? 12.294 41.264 16.555 1.00 55.19 87 GLY A O 1
ATOM 604 N N . LEU A 1 88 ? 12.729 39.233 15.676 1.00 49.53 88 LEU A N 1
ATOM 605 C CA . LEU A 1 88 ? 12.462 38.370 16.840 1.00 49.53 88 LEU A CA 1
ATOM 606 C C . LEU A 1 88 ? 12.751 36.888 16.528 1.00 49.53 88 LEU A C 1
ATOM 608 O O . LEU A 1 88 ? 12.190 35.989 17.143 1.00 49.53 88 LEU A O 1
ATOM 612 N N . ILE A 1 89 ? 13.655 36.616 15.582 1.00 51.09 89 ILE A N 1
ATOM 613 C CA . ILE A 1 89 ? 14.195 35.270 15.355 1.00 51.09 89 ILE A CA 1
ATOM 614 C C . ILE A 1 89 ? 15.641 35.272 15.836 1.00 51.09 89 ILE A C 1
ATOM 616 O O . ILE A 1 89 ? 16.586 35.480 15.080 1.00 51.09 89 ILE A O 1
ATOM 620 N N . SER A 1 90 ? 15.798 35.101 17.143 1.00 62.81 90 SER A N 1
ATOM 621 C CA . SER A 1 90 ? 17.073 34.707 17.729 1.00 62.81 90 SER A CA 1
ATOM 622 C C . SER A 1 90 ? 17.355 33.257 17.322 1.00 62.81 90 SER A C 1
ATOM 624 O O . SER A 1 90 ? 16.497 32.404 17.564 1.00 62.81 90 SER A O 1
ATOM 626 N N . PRO A 1 91 ? 18.528 32.913 16.761 1.00 53.03 91 PRO A N 1
ATOM 627 C CA . PRO A 1 91 ? 18.961 31.527 16.749 1.00 53.03 91 PRO A CA 1
ATOM 628 C C . PRO A 1 91 ? 19.319 31.159 18.191 1.00 53.03 91 PRO A C 1
ATOM 630 O O . PRO A 1 91 ? 20.324 31.619 18.735 1.00 53.03 91 PRO A O 1
ATOM 633 N N . ALA A 1 92 ? 18.471 30.367 18.843 1.00 54.94 92 ALA A N 1
ATOM 634 C CA . ALA A 1 92 ? 18.836 29.734 20.098 1.00 54.94 92 ALA A CA 1
ATOM 635 C C . ALA A 1 92 ? 20.022 28.799 19.824 1.00 54.94 92 ALA A C 1
ATOM 637 O O . ALA A 1 92 ? 19.882 27.728 19.237 1.00 54.94 92 ALA A O 1
ATOM 638 N N . SER A 1 93 ? 21.206 29.262 20.215 1.00 52.28 93 SER A N 1
ATOM 639 C CA . SER A 1 93 ? 22.430 28.481 20.264 1.00 52.28 93 SER A CA 1
ATOM 640 C C . SER A 1 93 ? 22.270 27.424 21.358 1.00 52.28 93 SER A C 1
ATOM 642 O O . SER A 1 93 ? 22.383 27.725 22.544 1.00 52.28 93 SER A O 1
ATOM 644 N N . VAL A 1 94 ? 21.953 26.188 20.972 1.00 53.06 94 VAL A N 1
ATOM 645 C CA . VAL A 1 94 ? 21.979 25.023 21.866 1.00 53.06 94 VAL A CA 1
ATOM 646 C C . VAL A 1 94 ? 23.350 24.364 21.776 1.00 53.06 94 VAL A C 1
ATOM 648 O O . VAL A 1 94 ? 23.540 23.338 21.132 1.00 53.06 94 VAL A O 1
ATOM 651 N N . ASN A 1 95 ? 24.321 24.982 22.444 1.00 52.75 95 ASN A N 1
ATOM 652 C CA . ASN A 1 95 ? 25.546 24.304 22.842 1.00 52.75 95 ASN A CA 1
ATOM 653 C C . ASN A 1 95 ? 25.349 23.713 24.242 1.00 52.75 95 ASN A C 1
ATOM 655 O O . ASN A 1 95 ? 25.214 24.457 25.210 1.00 52.75 95 ASN A O 1
ATOM 659 N N . GLY A 1 96 ? 25.417 22.382 24.343 1.00 50.59 96 GLY A N 1
ATOM 660 C CA . GLY A 1 96 ? 25.788 21.703 25.586 1.00 50.59 96 GLY A CA 1
ATOM 661 C C . GLY A 1 96 ? 24.780 20.699 26.138 1.00 50.59 96 GLY A C 1
ATOM 662 O O . GLY A 1 96 ? 24.179 20.949 27.176 1.00 50.59 96 GLY A O 1
ATOM 663 N N . PHE A 1 97 ? 24.696 19.512 25.529 1.00 43.75 97 PHE A N 1
ATOM 664 C CA . PHE A 1 97 ? 24.423 18.292 26.293 1.00 43.75 97 PHE A CA 1
ATOM 665 C C . PHE A 1 97 ? 25.092 17.089 25.611 1.00 43.75 97 PHE A C 1
ATOM 667 O O . PHE A 1 97 ? 24.693 16.681 24.526 1.00 43.75 97 PHE A O 1
ATOM 674 N N . LEU A 1 98 ? 26.152 16.552 26.220 1.00 64.81 98 LEU A N 1
ATOM 675 C CA . LEU A 1 98 ? 26.639 15.203 25.919 1.00 64.81 98 LEU A CA 1
ATOM 676 C C . LEU A 1 98 ? 25.917 14.267 26.893 1.00 64.81 98 LEU A C 1
ATOM 678 O O . LEU A 1 98 ? 25.945 14.537 28.096 1.00 64.81 98 LEU A O 1
ATOM 682 N N . PRO A 1 99 ? 25.263 13.197 26.415 1.00 50.62 99 PRO A N 1
ATOM 683 C CA . PRO A 1 99 ? 25.837 11.877 26.677 1.00 50.62 99 PRO A CA 1
ATOM 684 C C . PRO A 1 99 ? 25.512 10.831 25.594 1.00 50.62 99 PRO A C 1
ATOM 686 O O . PRO A 1 99 ? 24.386 10.727 25.127 1.00 50.62 99 PRO A O 1
ATOM 689 N N . GLY A 1 100 ? 26.484 9.972 25.286 1.00 49.19 100 GLY A N 1
ATOM 690 C CA . GLY A 1 100 ? 26.241 8.692 24.617 1.00 49.19 100 GLY A CA 1
ATOM 691 C C . GLY A 1 100 ? 25.989 8.792 23.113 1.00 49.19 100 GLY A C 1
ATOM 692 O O . GLY A 1 100 ? 25.125 9.524 22.643 1.00 49.19 100 GLY A O 1
ATOM 693 N N . GLY A 1 101 ? 26.736 8.007 22.338 1.00 52.03 101 GLY A N 1
ATOM 694 C CA . GLY A 1 101 ? 26.461 7.795 20.923 1.00 52.03 101 GLY A CA 1
ATOM 695 C C . GLY A 1 101 ? 25.103 7.124 20.726 1.00 52.03 101 GLY A C 1
ATOM 696 O O . GLY A 1 101 ? 25.028 5.918 20.531 1.00 52.03 101 GLY A O 1
ATOM 697 N N . THR A 1 102 ? 24.027 7.905 20.741 1.00 49.12 102 THR A N 1
ATOM 698 C CA . THR A 1 102 ? 22.871 7.601 19.908 1.00 49.12 102 THR A CA 1
ATOM 699 C C . THR A 1 102 ? 23.323 7.915 18.500 1.00 49.12 102 THR A C 1
ATOM 701 O O . THR A 1 102 ? 23.364 9.071 18.078 1.00 49.12 102 THR A O 1
ATOM 704 N N . VAL A 1 103 ? 23.747 6.867 17.794 1.00 52.62 103 VAL A N 1
ATOM 705 C CA . VAL A 1 103 ? 23.775 6.914 16.341 1.00 52.62 103 VAL A CA 1
ATOM 706 C C . VAL A 1 103 ? 22.397 7.435 15.907 1.00 52.62 103 VAL A C 1
ATOM 708 O O . VAL A 1 103 ? 21.385 6.874 16.339 1.00 52.62 103 VAL A O 1
ATOM 711 N N . PRO A 1 104 ? 22.305 8.528 15.128 1.00 58.72 104 PRO A N 1
ATOM 712 C CA . PRO A 1 104 ? 21.049 8.837 14.453 1.00 58.72 104 PRO A CA 1
ATOM 713 C C . PRO A 1 104 ? 20.619 7.560 13.720 1.00 58.72 104 PRO A C 1
ATOM 715 O O . PRO A 1 104 ? 21.509 6.826 13.277 1.00 58.72 104 PRO A O 1
ATOM 718 N N . PRO A 1 105 ? 19.320 7.225 13.609 1.00 55.19 105 PRO A N 1
ATOM 719 C CA . PRO A 1 105 ? 18.925 6.107 12.773 1.00 55.19 105 PRO A CA 1
ATOM 720 C C . PRO A 1 105 ? 19.455 6.408 11.373 1.00 55.19 105 PRO A C 1
ATOM 722 O O . PRO A 1 105 ? 18.917 7.249 10.653 1.00 55.19 105 PRO A O 1
ATOM 725 N N . THR A 1 106 ? 20.566 5.767 11.018 1.00 44.94 106 THR A N 1
ATOM 726 C CA . THR A 1 106 ? 21.023 5.647 9.650 1.00 44.94 106 THR A CA 1
ATOM 727 C C . THR A 1 106 ? 19.804 5.127 8.920 1.00 44.94 106 THR A C 1
ATOM 729 O O . THR A 1 106 ? 19.355 4.015 9.194 1.00 44.94 106 THR A O 1
ATOM 732 N N . GLN A 1 107 ? 19.197 5.954 8.070 1.00 48.12 107 GLN A N 1
ATOM 733 C CA . GLN A 1 107 ? 18.180 5.478 7.149 1.00 48.12 107 GLN A CA 1
ATOM 734 C C . GLN A 1 107 ? 18.910 4.532 6.207 1.00 48.12 107 GLN A C 1
ATOM 736 O O . GLN A 1 107 ? 19.497 4.942 5.209 1.00 48.12 107 GLN A O 1
ATOM 741 N N . THR A 1 108 ? 18.988 3.267 6.606 1.00 49.56 108 THR A N 1
ATOM 742 C CA . THR A 1 108 ? 19.578 2.218 5.804 1.00 49.56 108 THR A CA 1
ATOM 743 C C . THR A 1 108 ? 18.662 2.074 4.604 1.00 49.56 108 THR A C 1
ATOM 745 O O . THR A 1 108 ? 17.573 1.510 4.716 1.00 49.56 108 THR A O 1
ATOM 748 N N . PHE A 1 109 ? 19.085 2.624 3.466 1.00 51.81 109 PHE A N 1
ATOM 749 C CA . PHE A 1 109 ? 18.547 2.259 2.163 1.00 51.81 109 PHE A CA 1
ATOM 750 C C . PHE A 1 109 ? 18.791 0.762 1.989 1.00 51.81 109 PHE A C 1
ATOM 752 O O . PHE A 1 109 ? 19.852 0.335 1.547 1.00 51.81 109 PHE A O 1
ATOM 759 N N . SER A 1 110 ? 17.835 -0.039 2.448 1.00 57.22 110 SER A N 1
ATOM 760 C CA . SER A 1 110 ? 17.866 -1.485 2.328 1.00 57.22 110 SER A CA 1
ATOM 761 C C . SER A 1 110 ? 16.675 -1.909 1.496 1.00 57.22 110 SER A C 1
ATOM 763 O O . SER A 1 110 ? 15.521 -1.662 1.855 1.00 57.22 110 SER A O 1
ATOM 765 N N . LEU A 1 111 ? 16.969 -2.547 0.371 1.00 60.44 111 LEU A N 1
ATOM 766 C CA . LEU A 1 111 ? 15.964 -3.166 -0.484 1.00 60.44 111 LEU A CA 1
ATOM 767 C C . LEU A 1 111 ? 15.523 -4.533 0.062 1.00 60.44 111 LEU A C 1
ATOM 769 O O . LEU A 1 111 ? 14.535 -5.071 -0.422 1.00 60.44 111 LEU A O 1
ATOM 773 N N . GLU A 1 112 ? 16.193 -5.047 1.100 1.00 72.62 112 GLU A N 1
ATOM 774 C CA . GLU A 1 112 ? 15.892 -6.336 1.720 1.00 72.62 112 GLU A CA 1
ATOM 775 C C . GLU A 1 112 ? 14.667 -6.239 2.655 1.00 72.62 112 GLU A C 1
ATOM 777 O O . GLU A 1 112 ? 14.588 -5.294 3.454 1.00 72.62 112 GLU A O 1
ATOM 782 N N . PRO A 1 113 ? 13.699 -7.179 2.588 1.00 73.31 113 PRO A N 1
ATOM 783 C CA . PRO A 1 113 ? 12.533 -7.177 3.463 1.00 73.31 113 PRO A CA 1
ATOM 784 C C . PRO A 1 113 ? 12.928 -7.246 4.938 1.00 73.31 113 PRO A C 1
ATOM 786 O O . PRO A 1 113 ? 13.732 -8.077 5.352 1.00 73.31 113 PRO A O 1
ATOM 789 N N . GLY A 1 114 ? 12.333 -6.376 5.749 1.00 73.00 114 GLY A N 1
ATOM 790 C CA . GLY A 1 114 ? 12.475 -6.412 7.200 1.00 73.00 114 GLY A CA 1
ATOM 791 C C . GLY A 1 114 ? 11.378 -7.253 7.864 1.00 73.00 114 GLY A C 1
ATOM 792 O O . GLY A 1 114 ? 10.391 -7.609 7.220 1.00 73.00 114 GLY A O 1
ATOM 793 N N . PRO A 1 115 ? 11.483 -7.504 9.180 1.00 78.88 115 PRO A N 1
ATOM 794 C CA . PRO A 1 115 ? 10.468 -8.243 9.934 1.00 78.88 115 PRO A CA 1
ATOM 795 C C . PRO A 1 115 ? 9.125 -7.506 9.921 1.00 78.88 115 PRO A C 1
ATOM 797 O O . PRO A 1 115 ? 9.104 -6.288 10.08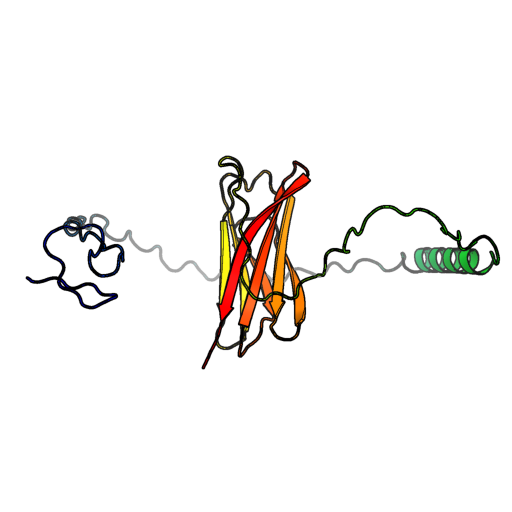0 1.00 78.88 115 PRO A O 1
ATOM 800 N N . VAL A 1 116 ? 8.028 -8.232 9.710 1.00 82.50 116 VAL A 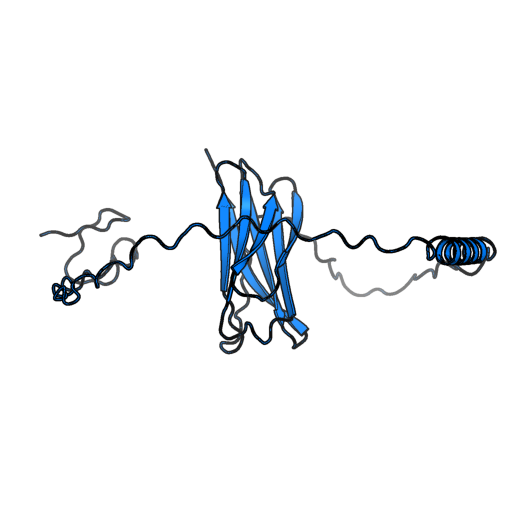N 1
ATOM 801 C CA . VAL A 1 116 ? 6.646 -7.722 9.736 1.00 82.50 116 VAL A CA 1
ATOM 802 C C . VAL A 1 116 ? 6.118 -7.775 11.173 1.00 82.50 116 VAL A C 1
ATOM 804 O O . VAL A 1 116 ? 6.433 -8.714 11.905 1.00 82.50 116 VAL A O 1
ATOM 807 N N . ASP A 1 117 ? 5.319 -6.789 11.577 1.00 80.50 117 ASP A N 1
ATOM 808 C CA . ASP A 1 117 ? 4.722 -6.763 12.910 1.00 80.50 117 ASP A CA 1
ATOM 809 C C . ASP A 1 117 ? 3.551 -7.752 12.992 1.00 80.50 117 ASP A C 1
ATOM 811 O O . ASP A 1 117 ? 2.742 -7.880 12.069 1.00 80.50 117 ASP A O 1
ATOM 815 N N . THR A 1 118 ? 3.432 -8.454 14.121 1.00 79.56 118 THR A N 1
ATOM 816 C CA . THR A 1 118 ? 2.287 -9.342 14.359 1.00 79.56 118 THR A CA 1
ATOM 817 C C . THR A 1 118 ? 1.100 -8.506 14.814 1.00 79.56 118 THR A C 1
ATOM 819 O O . THR A 1 118 ? 1.059 -8.035 15.949 1.00 79.56 118 THR A O 1
ATOM 822 N N . VAL A 1 119 ? 0.131 -8.318 13.922 1.00 79.44 119 VAL A N 1
ATOM 823 C CA . VAL A 1 119 ? -1.102 -7.595 14.242 1.00 79.44 119 VAL A CA 1
ATOM 824 C C . 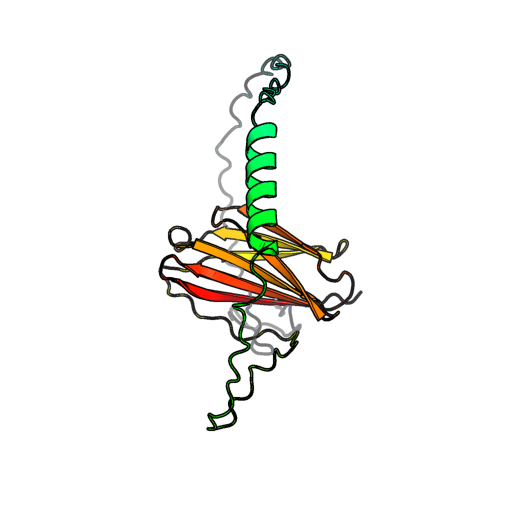VAL A 1 119 ? -1.966 -8.443 15.187 1.00 79.44 119 VAL A C 1
ATOM 826 O O . VAL A 1 119 ? -2.175 -9.627 14.901 1.00 79.44 119 VAL A O 1
ATOM 829 N N . PRO A 1 120 ? -2.518 -7.869 16.273 1.00 76.75 120 PRO A N 1
ATOM 830 C CA . PRO A 1 120 ? -3.482 -8.555 17.129 1.00 76.75 120 PRO A CA 1
ATOM 831 C C . PRO A 1 120 ? -4.657 -9.111 16.312 1.00 76.75 120 PRO A C 1
ATOM 833 O O . PRO A 1 120 ? -5.147 -8.456 15.392 1.00 76.75 120 PRO A O 1
ATOM 836 N N . SER A 1 121 ? -5.142 -10.307 16.649 1.00 71.88 121 SER A N 1
ATOM 837 C CA . SER A 1 121 ? -6.138 -11.044 15.849 1.00 71.88 121 SER A CA 1
ATOM 838 C C . SER A 1 121 ? -7.467 -10.302 15.633 1.00 71.88 121 SER A C 1
ATOM 840 O O . SER A 1 121 ? -8.136 -10.526 14.627 1.00 71.88 121 SER A O 1
ATOM 842 N N . GLY A 1 122 ? -7.842 -9.384 16.530 1.00 76.56 122 GLY A N 1
ATOM 843 C CA . GLY A 1 122 ? -9.018 -8.518 16.363 1.00 76.56 122 GLY A CA 1
ATOM 844 C C . GLY A 1 122 ? -8.842 -7.401 15.326 1.00 76.56 122 GLY A C 1
ATOM 845 O O . GLY A 1 122 ? -9.828 -6.896 14.794 1.00 76.56 122 GLY A O 1
ATOM 846 N N . ASN A 1 123 ? -7.596 -7.052 14.999 1.00 83.31 123 ASN A N 1
ATOM 847 C CA . ASN A 1 123 ? -7.242 -5.896 14.178 1.00 83.31 123 ASN A CA 1
ATOM 848 C C . ASN A 1 123 ? -6.660 -6.303 12.817 1.00 83.31 123 ASN A C 1
ATOM 850 O O . ASN A 1 123 ? -6.247 -5.449 12.046 1.00 83.31 123 ASN A O 1
ATOM 854 N N . THR A 1 124 ? -6.629 -7.594 12.485 1.00 86.31 124 THR A N 1
ATOM 855 C CA . THR A 1 124 ? -6.030 -8.075 11.236 1.00 86.31 124 THR A CA 1
ATOM 856 C C . THR A 1 124 ? -6.704 -7.460 10.003 1.00 86.31 124 THR A C 1
ATOM 858 O O . THR A 1 124 ? -7.932 -7.449 9.885 1.00 86.31 124 THR A O 1
ATOM 861 N N . VAL A 1 125 ? -5.891 -6.988 9.056 1.00 92.81 125 VAL A N 1
ATOM 862 C CA . VAL A 1 125 ? -6.330 -6.508 7.741 1.00 92.81 125 VAL A CA 1
ATOM 863 C C . VAL A 1 125 ? -5.446 -7.077 6.639 1.00 92.81 125 VAL A C 1
ATOM 865 O O . VAL A 1 125 ? -4.272 -7.375 6.857 1.00 92.81 125 VAL A O 1
ATOM 868 N N . ALA A 1 126 ? -6.016 -7.234 5.451 1.00 91.19 126 ALA A N 1
ATOM 869 C CA . ALA A 1 126 ? -5.351 -7.768 4.279 1.00 91.19 126 ALA A CA 1
ATOM 870 C C . ALA A 1 126 ? -5.162 -6.671 3.226 1.00 91.19 126 ALA A C 1
ATOM 872 O O . ALA A 1 126 ? -6.104 -5.986 2.822 1.00 91.19 126 ALA A O 1
ATOM 873 N N . VAL A 1 127 ? -3.927 -6.543 2.742 1.00 93.19 127 VAL A N 1
ATOM 874 C CA . VAL A 1 127 ? -3.568 -5.690 1.607 1.00 93.19 127 VAL A CA 1
ATOM 875 C C . VAL A 1 127 ? -2.925 -6.568 0.549 1.00 93.19 127 VAL A C 1
ATOM 877 O O . VAL A 1 127 ? -1.962 -7.292 0.815 1.00 93.19 127 VAL A O 1
ATOM 880 N N . GLN A 1 128 ? -3.486 -6.524 -0.652 1.00 93.56 128 GLN A N 1
ATOM 881 C CA . GLN A 1 128 ? -2.932 -7.188 -1.818 1.00 93.56 128 GLN A CA 1
ATOM 882 C C . GLN A 1 128 ? -2.038 -6.205 -2.557 1.00 93.56 128 GLN A C 1
ATOM 884 O O . GLN A 1 128 ? -2.428 -5.072 -2.805 1.00 93.56 128 GLN A O 1
ATOM 889 N N . VAL A 1 129 ? -0.831 -6.634 -2.901 1.00 94.00 129 VAL A N 1
ATOM 890 C CA . VAL A 1 129 ? 0.118 -5.824 -3.664 1.00 94.00 129 VAL A CA 1
ATOM 891 C C . VAL A 1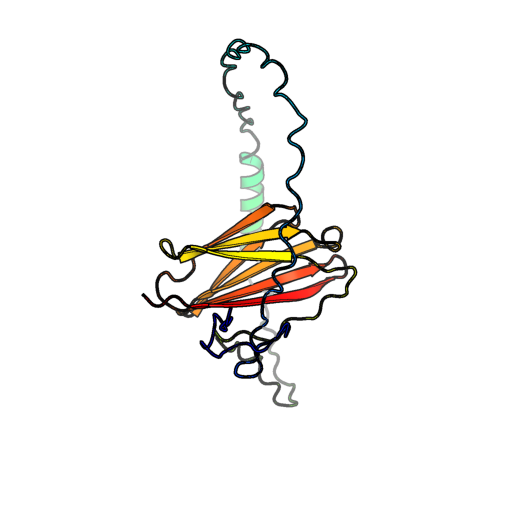 129 ? 0.471 -6.609 -4.913 1.00 94.00 129 VAL A C 1
ATOM 893 O O . VAL A 1 129 ? 0.925 -7.750 -4.814 1.00 94.00 129 VAL A O 1
ATOM 896 N N . SER A 1 130 ? 0.243 -6.000 -6.070 1.00 92.19 130 SER A N 1
ATOM 897 C CA . SER A 1 130 ? 0.536 -6.561 -7.383 1.00 92.19 130 SER A CA 1
ATOM 898 C C . SER A 1 130 ? 1.426 -5.608 -8.168 1.00 92.19 130 SER A C 1
ATOM 900 O O . SER A 1 130 ? 1.271 -4.393 -8.087 1.00 92.19 130 SER A O 1
ATOM 902 N N . ARG A 1 131 ? 2.362 -6.155 -8.939 1.00 89.56 131 ARG A N 1
ATOM 903 C CA . ARG A 1 131 ? 3.238 -5.396 -9.831 1.00 89.56 131 ARG A CA 1
ATOM 904 C C . ARG A 1 131 ? 2.961 -5.808 -11.268 1.00 89.56 131 ARG A C 1
ATOM 906 O O . ARG A 1 131 ? 3.023 -6.991 -11.586 1.00 89.56 131 ARG A O 1
ATOM 913 N N . ASP A 1 132 ? 2.732 -4.825 -12.126 1.00 90.31 132 ASP A N 1
ATOM 914 C CA . ASP A 1 132 ? 2.655 -5.023 -13.570 1.00 90.31 132 ASP A CA 1
ATOM 915 C C . ASP A 1 132 ? 4.079 -5.175 -14.157 1.00 90.31 132 ASP A C 1
ATOM 917 O O . ASP A 1 132 ? 4.894 -4.257 -14.007 1.00 90.31 132 ASP A O 1
ATOM 921 N N . PRO A 1 133 ? 4.405 -6.307 -14.815 1.00 84.56 133 PRO A N 1
ATOM 922 C CA . PRO A 1 133 ? 5.736 -6.558 -15.375 1.00 84.56 133 PRO A CA 1
ATOM 923 C C . PRO A 1 133 ? 6.057 -5.718 -16.623 1.00 84.56 133 PRO A C 1
ATOM 925 O O . PRO A 1 133 ? 7.223 -5.544 -16.958 1.00 84.56 133 PRO A O 1
ATOM 928 N N . TYR A 1 134 ? 5.053 -5.186 -17.324 1.00 86.75 134 TYR A N 1
ATOM 929 C CA . TYR A 1 134 ? 5.243 -4.393 -18.539 1.00 86.75 134 TYR A CA 1
ATOM 930 C C . TYR A 1 134 ? 5.379 -2.898 -18.227 1.00 86.75 134 TYR A C 1
ATOM 932 O O . TYR A 1 134 ? 6.233 -2.201 -18.782 1.00 86.75 134 TYR A O 1
ATOM 940 N N . THR A 1 135 ? 4.545 -2.385 -17.319 1.00 87.12 135 THR A N 1
ATOM 941 C CA . THR A 1 135 ? 4.527 -0.952 -16.977 1.00 87.12 135 THR A CA 1
ATOM 942 C C . THR A 1 135 ? 5.391 -0.607 -15.759 1.00 87.12 135 THR A C 1
ATOM 944 O O . THR A 1 135 ? 5.832 0.543 -15.630 1.00 87.12 135 THR A O 1
ATOM 947 N N . GLY A 1 136 ? 5.681 -1.587 -14.894 1.00 87.69 136 GLY A N 1
ATOM 948 C CA . GLY A 1 136 ? 6.371 -1.406 -13.613 1.00 87.69 136 GLY A CA 1
ATOM 949 C C . GLY A 1 136 ? 5.488 -0.795 -12.520 1.00 87.69 136 GLY A C 1
ATOM 950 O O . GLY A 1 136 ? 5.988 -0.460 -11.445 1.00 87.69 136 GLY A O 1
ATOM 951 N N . ILE A 1 137 ? 4.189 -0.606 -12.779 1.00 92.88 137 ILE A N 1
ATOM 952 C CA . ILE A 1 137 ? 3.251 -0.013 -11.822 1.00 92.88 137 ILE A CA 1
ATOM 953 C C . ILE A 1 137 ? 2.974 -1.014 -10.701 1.00 92.88 137 ILE A C 1
ATOM 955 O O . ILE A 1 137 ? 2.663 -2.180 -10.944 1.00 92.88 137 ILE A O 1
ATOM 959 N N . ILE A 1 138 ? 3.084 -0.546 -9.461 1.00 93.69 138 ILE A N 1
ATOM 960 C CA . ILE A 1 138 ? 2.719 -1.299 -8.268 1.00 93.69 138 ILE A CA 1
ATOM 961 C C . ILE A 1 138 ? 1.315 -0.861 -7.866 1.00 93.69 138 ILE A C 1
ATOM 963 O O . ILE A 1 138 ? 1.103 0.288 -7.485 1.00 93.69 138 ILE A O 1
ATOM 967 N N . THR A 1 139 ? 0.371 -1.787 -7.965 1.00 94.69 139 THR A N 1
ATOM 968 C CA . THR A 1 139 ? -1.014 -1.613 -7.537 1.00 94.69 139 THR A CA 1
ATOM 969 C C . THR A 1 139 ? -1.177 -2.254 -6.171 1.00 94.69 139 THR A C 1
ATOM 971 O O . THR A 1 139 ? -1.053 -3.472 -6.021 1.00 94.69 139 THR A O 1
ATOM 974 N N . SER A 1 140 ? -1.447 -1.429 -5.172 1.00 94.31 140 SER A N 1
ATOM 975 C CA . SER A 1 140 ? -1.787 -1.889 -3.831 1.00 94.31 140 SER A CA 1
ATOM 976 C C . SER A 1 140 ? -3.288 -1.739 -3.644 1.00 94.31 140 SER A C 1
ATOM 978 O O . SER A 1 140 ? -3.815 -0.654 -3.850 1.00 94.31 140 SER A O 1
ATOM 980 N N . LEU A 1 141 ? -3.959 -2.822 -3.262 1.00 95.12 141 LEU A N 1
ATOM 981 C CA . LEU A 1 141 ? -5.406 -2.952 -3.119 1.00 95.12 141 LEU A CA 1
ATOM 982 C C . LEU A 1 141 ? -5.748 -3.370 -1.686 1.00 95.12 141 LEU A C 1
ATOM 984 O O . LEU A 1 141 ? -5.235 -4.370 -1.174 1.00 95.12 141 LEU A O 1
ATOM 988 N N . PHE A 1 142 ? -6.661 -2.650 -1.043 1.00 95.38 142 PHE A N 1
ATOM 989 C CA . PHE A 1 142 ? -7.181 -3.027 0.264 1.00 95.38 142 PHE A CA 1
ATOM 990 C C . PHE A 1 142 ? -8.239 -4.130 0.133 1.00 95.38 142 PHE A C 1
ATOM 992 O O . PHE A 1 142 ? -9.330 -3.915 -0.399 1.00 95.38 142 PHE A O 1
ATOM 999 N N . ALA A 1 143 ? -7.922 -5.322 0.643 1.00 93.44 143 ALA A N 1
ATOM 1000 C CA . ALA A 1 143 ? -8.795 -6.494 0.586 1.00 93.44 143 ALA A CA 1
ATOM 1001 C C . ALA A 1 143 ? -9.722 -6.627 1.809 1.00 93.44 143 ALA A C 1
ATOM 1003 O O . ALA A 1 143 ? -10.538 -7.545 1.856 1.00 93.44 143 ALA A O 1
ATOM 1004 N N . GLY A 1 144 ? -9.628 -5.712 2.779 1.00 91.31 144 GLY A N 1
ATOM 1005 C CA . GLY A 1 144 ? -10.449 -5.726 3.989 1.00 91.31 144 GLY A CA 1
ATOM 1006 C C . GLY A 1 144 ? -9.894 -6.619 5.096 1.00 91.31 144 GLY A C 1
ATOM 1007 O O . GLY A 1 144 ? -8.758 -7.083 5.049 1.00 91.31 144 GLY A O 1
ATOM 1008 N N . GLY A 1 145 ? -10.696 -6.837 6.133 1.00 90.75 145 GLY A N 1
ATOM 1009 C CA . GLY A 1 145 ? -10.360 -7.708 7.261 1.00 90.75 145 GLY A CA 1
ATOM 1010 C C . GLY A 1 145 ? -11.189 -7.390 8.505 1.00 90.75 145 GLY A C 1
ATOM 1011 O O . GLY A 1 145 ? -11.883 -6.369 8.526 1.00 90.75 145 GLY A O 1
ATOM 1012 N N . PRO A 1 146 ? -11.137 -8.234 9.552 1.00 87.75 146 PRO A N 1
ATOM 1013 C CA . PRO A 1 146 ? -11.870 -7.991 10.797 1.00 87.75 146 PRO A CA 1
ATOM 1014 C C . PRO A 1 146 ? -11.533 -6.628 11.423 1.00 87.75 146 PRO A C 1
ATOM 1016 O O . PRO A 1 146 ? -12.427 -5.960 11.940 1.00 87.75 146 PRO A O 1
ATOM 1019 N N . GLY A 1 147 ? -10.283 -6.173 11.287 1.00 87.44 147 GLY A N 1
ATOM 1020 C CA . GLY A 1 147 ? -9.817 -4.893 11.816 1.00 87.44 147 GLY A CA 1
ATOM 1021 C C . GLY A 1 147 ? -10.188 -3.659 10.997 1.00 87.44 147 GLY A C 1
ATOM 1022 O O . GLY A 1 147 ? -9.896 -2.553 11.433 1.00 87.44 147 GLY A O 1
ATOM 1023 N N . GLN A 1 148 ? -10.831 -3.787 9.829 1.00 91.81 148 GLN A N 1
ATOM 1024 C CA . GLN A 1 148 ? -11.001 -2.652 8.904 1.00 91.81 148 GLN A CA 1
ATOM 1025 C C . GLN A 1 148 ? -11.772 -1.462 9.502 1.00 91.81 148 GLN A C 1
ATOM 1027 O O . GLN A 1 148 ? -11.566 -0.329 9.086 1.00 91.81 148 GLN A O 1
ATOM 1032 N N . LYS A 1 149 ? -12.656 -1.713 10.479 1.00 89.50 149 LYS A N 1
ATOM 1033 C CA . LYS A 1 149 ? -13.475 -0.671 11.122 1.00 89.50 149 LYS A CA 1
ATOM 1034 C C . LYS A 1 149 ? -12.685 0.243 12.055 1.00 89.50 149 LYS A C 1
ATOM 1036 O O . LYS A 1 149 ? -13.167 1.322 12.353 1.00 89.50 149 LYS A O 1
ATOM 1041 N N . VAL A 1 150 ? -11.524 -0.213 12.515 1.00 91.75 150 VAL A N 1
ATOM 1042 C CA . VAL A 1 150 ? -10.653 0.504 13.454 1.00 91.75 150 VAL A CA 1
ATOM 1043 C C . VAL A 1 150 ? -9.371 0.987 12.772 1.00 91.75 150 VAL A C 1
ATOM 1045 O O . VAL A 1 150 ? -8.414 1.357 13.446 1.00 91.75 150 VAL A O 1
ATOM 1048 N N . VAL A 1 151 ? -9.316 0.958 11.434 1.00 93.56 151 VAL A N 1
ATOM 1049 C CA . VAL A 1 151 ? -8.196 1.505 10.660 1.00 93.56 151 VAL A CA 1
ATOM 1050 C C . VAL A 1 151 ? -8.439 2.984 10.388 1.00 93.56 151 VAL A C 1
ATOM 1052 O O . VAL A 1 151 ? -9.449 3.353 9.796 1.00 93.56 151 VAL A O 1
ATOM 1055 N N . GLN A 1 152 ? -7.468 3.816 10.755 1.00 92.38 152 GLN A N 1
ATOM 1056 C CA . GLN A 1 152 ? -7.490 5.252 10.502 1.00 92.38 152 GLN A CA 1
ATOM 1057 C C . GLN A 1 152 ? -6.821 5.607 9.170 1.00 92.38 152 GLN A C 1
ATOM 1059 O O . GLN A 1 152 ? -7.346 6.417 8.407 1.00 92.38 152 GLN A O 1
ATOM 1064 N N . ALA A 1 153 ? -5.666 5.002 8.878 1.00 92.12 153 ALA A N 1
ATOM 1065 C CA . ALA A 1 153 ? -4.908 5.269 7.660 1.00 92.12 153 ALA A CA 1
ATOM 1066 C C . ALA A 1 153 ? -4.099 4.048 7.211 1.00 92.12 153 ALA A C 1
ATOM 1068 O O . ALA A 1 153 ? -3.633 3.251 8.027 1.00 92.12 153 ALA A O 1
ATOM 1069 N N . ILE A 1 154 ? -3.913 3.922 5.897 1.00 94.88 154 ILE A N 1
ATOM 1070 C CA . ILE A 1 154 ? -3.068 2.899 5.281 1.00 94.88 154 ILE A CA 1
ATOM 1071 C C . ILE A 1 154 ? -2.067 3.621 4.390 1.00 94.88 154 ILE A C 1
ATOM 1073 O O . ILE A 1 154 ? -2.457 4.283 3.426 1.00 94.88 154 ILE A O 1
ATOM 1077 N N . GLU A 1 155 ? -0.787 3.494 4.723 1.00 95.94 155 GLU A N 1
ATOM 1078 C CA . GLU A 1 155 ? 0.323 4.078 3.980 1.00 95.94 155 GLU A CA 1
ATOM 1079 C C . GLU A 1 155 ? 1.125 2.983 3.274 1.00 95.94 155 GLU A C 1
ATOM 1081 O O . GLU A 1 155 ? 1.483 1.954 3.852 1.00 95.94 155 GLU A O 1
ATOM 1086 N N . ILE A 1 156 ? 1.391 3.211 1.993 1.00 95.81 156 ILE A N 1
ATOM 1087 C CA . ILE A 1 156 ? 2.099 2.303 1.108 1.00 95.81 156 ILE A CA 1
ATOM 1088 C C . ILE A 1 156 ? 3.355 3.031 0.680 1.00 95.81 156 ILE A C 1
ATOM 1090 O O . ILE A 1 156 ? 3.280 4.039 -0.014 1.00 95.81 156 ILE A O 1
ATOM 1094 N N . THR A 1 157 ? 4.507 2.492 1.048 1.00 94.56 157 THR A N 1
ATOM 1095 C CA . THR A 1 157 ? 5.805 3.024 0.650 1.00 94.56 157 THR A CA 1
ATOM 1096 C C . THR A 1 157 ? 6.467 2.063 -0.320 1.00 94.56 157 THR A C 1
ATOM 1098 O O . THR A 1 157 ? 6.715 0.904 0.005 1.00 94.56 157 THR A O 1
ATOM 1101 N N . VAL A 1 158 ? 6.785 2.552 -1.510 1.00 94.38 158 VAL A N 1
ATOM 1102 C CA . VAL A 1 158 ? 7.579 1.855 -2.517 1.00 94.38 158 VAL A CA 1
ATOM 1103 C C . VAL A 1 158 ? 8.979 2.442 -2.498 1.00 94.38 158 VAL A C 1
ATOM 1105 O O . VAL A 1 158 ? 9.168 3.611 -2.816 1.00 94.38 158 VAL A O 1
ATOM 1108 N N . MET A 1 159 ? 9.958 1.630 -2.121 1.00 91.88 159 MET A N 1
ATOM 1109 C CA . MET A 1 159 ? 11.376 1.945 -2.225 1.00 91.88 159 MET A CA 1
ATOM 1110 C C . MET A 1 159 ? 11.904 1.346 -3.522 1.00 91.88 159 MET A C 1
ATOM 1112 O O . MET A 1 159 ? 11.883 0.128 -3.712 1.00 91.88 159 MET A O 1
ATOM 1116 N N . ARG A 1 160 ? 12.360 2.212 -4.415 1.00 90.00 160 ARG A N 1
ATOM 1117 C CA . ARG A 1 160 ? 12.882 1.843 -5.722 1.00 90.00 160 ARG A CA 1
ATOM 1118 C C . ARG A 1 160 ? 14.397 1.623 -5.648 1.00 90.00 160 ARG A C 1
ATOM 1120 O O . ARG A 1 160 ? 15.072 2.203 -4.798 1.00 90.00 160 ARG A O 1
ATOM 1127 N N . GLN A 1 161 ? 14.958 0.827 -6.560 1.00 84.25 161 GLN A N 1
ATOM 1128 C CA . GLN A 1 161 ? 16.407 0.584 -6.628 1.00 84.25 161 GLN A CA 1
ATOM 1129 C C . GLN A 1 161 ? 17.271 1.838 -6.843 1.00 84.25 161 GLN A C 1
ATOM 1131 O O . GLN A 1 161 ? 18.446 1.830 -6.498 1.00 84.25 161 GLN A O 1
ATOM 1136 N N . ASP A 1 162 ? 16.714 2.905 -7.426 1.00 83.19 162 ASP A N 1
ATOM 1137 C CA . ASP A 1 162 ? 17.418 4.176 -7.657 1.00 83.19 162 ASP A CA 1
ATOM 1138 C C . ASP A 1 162 ? 17.526 5.036 -6.383 1.00 83.19 162 ASP A C 1
ATOM 1140 O O . ASP A 1 162 ? 18.070 6.138 -6.420 1.00 83.19 162 ASP A O 1
ATOM 1144 N N . GLY A 1 163 ? 17.004 4.542 -5.257 1.00 79.62 163 GLY A N 1
ATOM 1145 C CA . GLY A 1 163 ? 16.947 5.268 -3.998 1.00 79.62 163 GLY A CA 1
ATOM 1146 C C . GLY A 1 163 ? 15.753 6.219 -3.891 1.00 79.62 163 GLY A C 1
ATOM 1147 O O . GLY A 1 163 ? 15.629 6.937 -2.905 1.00 79.62 163 GLY A O 1
ATOM 1148 N N . THR A 1 164 ? 14.844 6.253 -4.867 1.00 87.50 164 THR A N 1
ATOM 1149 C CA . THR A 1 164 ? 13.607 7.026 -4.730 1.00 87.50 164 THR A CA 1
ATOM 1150 C C . THR A 1 164 ? 12.590 6.263 -3.892 1.00 87.50 164 THR A C 1
ATOM 1152 O O . THR A 1 164 ? 12.424 5.047 -4.013 1.00 87.50 164 THR A O 1
ATOM 1155 N N . THR A 1 165 ? 11.895 6.985 -3.018 1.00 91.06 165 THR A N 1
ATOM 1156 C CA . THR A 1 165 ? 10.779 6.448 -2.245 1.00 91.06 165 THR A CA 1
ATOM 1157 C C . THR A 1 165 ? 9.499 7.149 -2.669 1.00 91.06 165 THR A C 1
ATOM 1159 O O . THR A 1 165 ? 9.414 8.375 -2.711 1.00 91.06 165 THR A O 1
ATOM 1162 N N . LEU A 1 166 ? 8.495 6.362 -3.036 1.00 93.31 166 LE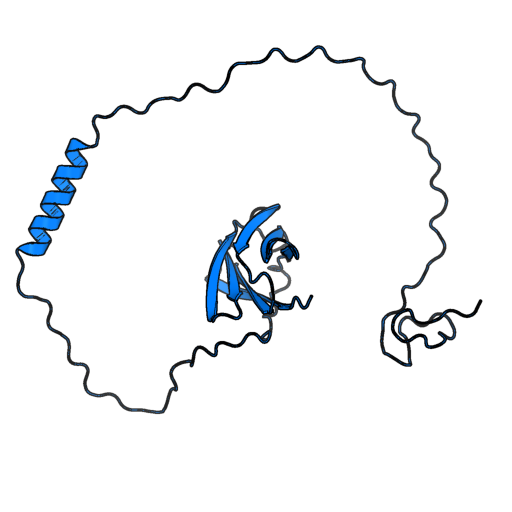U A N 1
ATOM 1163 C CA . LEU A 1 166 ? 7.171 6.848 -3.392 1.00 93.31 166 LEU A CA 1
ATOM 1164 C C . LEU A 1 166 ? 6.205 6.384 -2.318 1.00 93.31 166 LEU A C 1
ATOM 1166 O O . LEU A 1 166 ? 6.117 5.187 -2.052 1.00 93.31 166 LEU A O 1
ATOM 1170 N N . SER A 1 167 ? 5.492 7.324 -1.705 1.00 94.56 167 SER A N 1
ATOM 1171 C CA . SER A 1 167 ? 4.439 7.005 -0.747 1.00 94.56 167 SER A CA 1
ATOM 1172 C C . SER A 1 167 ? 3.071 7.290 -1.354 1.00 94.56 167 SER A C 1
ATOM 1174 O O . SER A 1 167 ? 2.892 8.265 -2.087 1.00 94.56 167 SER A O 1
ATOM 1176 N N . GLY A 1 168 ? 2.113 6.423 -1.060 1.00 93.69 168 GLY A N 1
ATOM 1177 C CA . GLY A 1 168 ? 0.711 6.567 -1.416 1.00 93.69 168 GLY A CA 1
ATOM 1178 C C . GLY A 1 168 ? -0.157 6.182 -0.231 1.00 93.69 168 GLY A C 1
ATOM 1179 O O . GLY A 1 168 ? 0.207 5.310 0.555 1.00 93.69 168 GLY A O 1
ATOM 1180 N N . ASN A 1 169 ? -1.312 6.823 -0.104 1.00 94.31 169 ASN A N 1
ATOM 1181 C CA . ASN A 1 169 ? -2.312 6.439 0.881 1.00 94.31 169 ASN A CA 1
ATOM 1182 C C . ASN A 1 169 ? -3.469 5.702 0.201 1.00 94.31 169 ASN A C 1
ATOM 1184 O O . ASN A 1 169 ? -3.804 5.961 -0.953 1.00 94.31 169 ASN A O 1
ATOM 1188 N N . ILE A 1 170 ? -4.062 4.759 0.925 1.00 94.12 170 ILE A N 1
ATOM 1189 C CA . ILE A 1 170 ? -5.284 4.070 0.515 1.00 94.12 170 ILE A CA 1
ATOM 1190 C C . ILE A 1 170 ? -6.326 4.288 1.609 1.00 94.12 170 ILE A C 1
ATOM 1192 O O . ILE A 1 170 ? -6.027 4.226 2.802 1.00 94.12 170 ILE A O 1
ATOM 1196 N N . GLN A 1 171 ? -7.568 4.539 1.205 1.00 92.94 171 GLN A N 1
ATOM 1197 C CA . GLN A 1 171 ? -8.686 4.592 2.147 1.00 92.94 171 GLN A CA 1
ATOM 1198 C C . GLN A 1 171 ? -9.001 3.184 2.679 1.00 92.94 171 GLN A C 1
ATOM 1200 O O . GLN A 1 171 ? -9.008 2.247 1.882 1.00 92.94 171 GLN A O 1
ATOM 1205 N N . PRO A 1 172 ? -9.350 3.009 3.966 1.00 92.31 172 PRO A N 1
ATOM 1206 C CA . PRO A 1 172 ? -9.697 1.709 4.555 1.00 92.31 172 PRO A CA 1
ATOM 1207 C C . PRO A 1 172 ? -11.088 1.197 4.121 1.00 92.31 172 PRO A C 1
ATOM 1209 O O . PRO A 1 172 ? -11.848 0.636 4.908 1.00 92.31 172 PRO A O 1
ATOM 1212 N N . ILE A 1 173 ? -11.440 1.404 2.853 1.00 91.69 173 ILE A N 1
ATOM 1213 C CA . ILE A 1 173 ? -12.644 0.891 2.206 1.00 91.69 173 ILE A CA 1
ATOM 1214 C C . ILE A 1 173 ? -12.254 -0.277 1.301 1.00 91.69 173 ILE A C 1
ATOM 1216 O O . ILE A 1 173 ? -11.217 -0.255 0.638 1.00 91.69 173 ILE A O 1
ATOM 1220 N N . LEU A 1 174 ? -13.074 -1.325 1.296 1.00 92.19 174 LEU A N 1
ATOM 1221 C CA . LEU A 1 174 ? -12.836 -2.516 0.485 1.00 92.19 174 LEU A CA 1
ATOM 1222 C C . LEU A 1 174 ? -12.688 -2.140 -1.000 1.00 92.19 174 LEU A C 1
ATOM 1224 O O . LEU A 1 174 ? -13.463 -1.327 -1.499 1.00 92.19 174 LEU A O 1
ATOM 1228 N N . LEU A 1 175 ? -11.715 -2.750 -1.687 1.00 91.38 175 LEU A N 1
ATOM 1229 C CA . LEU A 1 175 ? -11.347 -2.485 -3.088 1.00 91.38 175 LEU A CA 1
ATOM 1230 C C . LEU A 1 175 ? -10.737 -1.103 -3.365 1.00 91.38 175 LEU A C 1
ATOM 1232 O O . LEU A 1 175 ? -10.528 -0.748 -4.522 1.00 91.38 175 LEU A O 1
ATOM 1236 N N . SER A 1 176 ? -10.418 -0.328 -2.331 1.00 95.12 176 SER A N 1
ATOM 1237 C CA . SER A 1 176 ? -9.627 0.888 -2.504 1.00 95.12 176 SER A CA 1
ATOM 1238 C C . SER A 1 176 ? -8.223 0.533 -2.976 1.00 95.12 176 SER A C 1
ATOM 1240 O O . SER A 1 176 ? -7.587 -0.351 -2.395 1.00 95.12 176 SER A O 1
ATOM 1242 N N . GLU A 1 177 ? -7.730 1.220 -4.002 1.00 94.50 177 GLU A N 1
ATOM 1243 C CA . GLU A 1 177 ? -6.391 0.997 -4.538 1.00 94.50 177 GLU A CA 1
ATOM 1244 C C . GLU A 1 177 ? -5.585 2.284 -4.682 1.00 94.50 177 GLU A C 1
ATOM 1246 O O . GLU A 1 177 ? -6.129 3.378 -4.831 1.00 94.50 177 GLU A O 1
ATOM 1251 N N . VAL A 1 178 ? -4.262 2.129 -4.667 1.00 95.81 178 VAL A N 1
ATOM 1252 C CA . VAL A 1 178 ? -3.315 3.161 -5.088 1.00 95.81 178 VAL A CA 1
ATOM 1253 C C . VAL A 1 178 ? -2.326 2.554 -6.069 1.00 95.81 178 VAL A C 1
ATOM 1255 O O . VAL A 1 178 ? -1.868 1.419 -5.904 1.00 95.81 178 VAL A O 1
ATOM 1258 N N . GLN A 1 179 ? -1.986 3.336 -7.086 1.00 95.81 179 GLN A N 1
ATOM 1259 C CA . GLN A 1 179 ? -1.006 2.971 -8.095 1.00 95.81 179 GLN A CA 1
ATOM 1260 C C . GLN A 1 179 ? 0.241 3.827 -7.899 1.00 95.81 179 GLN A C 1
ATOM 1262 O O . GLN A 1 179 ? 0.188 5.055 -7.971 1.00 95.81 179 GLN A O 1
ATOM 1267 N N . LEU A 1 180 ? 1.368 3.174 -7.628 1.00 93.81 180 LEU A N 1
ATOM 1268 C CA . LEU A 1 180 ? 2.663 3.818 -7.434 1.00 93.81 180 LEU A CA 1
ATOM 1269 C C . LEU A 1 180 ? 3.636 3.349 -8.515 1.00 93.81 180 LEU A C 1
ATOM 1271 O O . LEU A 1 180 ? 3.692 2.169 -8.864 1.00 93.81 180 LEU A O 1
ATOM 1275 N N . GLN A 1 181 ? 4.418 4.279 -9.060 1.00 93.25 181 GLN A N 1
ATOM 1276 C CA . GLN A 1 181 ? 5.356 3.976 -10.138 1.00 93.25 181 GLN A CA 1
ATOM 1277 C C . GLN A 1 181 ? 6.580 3.217 -9.605 1.00 93.25 181 GLN A C 1
ATOM 1279 O O . GLN A 1 181 ? 7.502 3.823 -9.066 1.00 93.25 181 GLN A O 1
ATOM 1284 N N . GLY A 1 182 ? 6.649 1.904 -9.802 1.00 89.19 182 GLY A N 1
ATOM 1285 C CA . GLY A 1 182 ? 7.841 1.117 -9.479 1.00 89.19 182 GLY A CA 1
ATOM 1286 C C . GLY A 1 182 ? 8.927 1.184 -10.556 1.00 89.19 182 GLY A C 1
ATOM 1287 O O . GLY A 1 182 ? 8.776 1.847 -11.591 1.00 89.19 182 GLY A O 1
ATOM 1288 N N . THR A 1 183 ? 10.032 0.475 -10.319 1.00 88.44 183 THR A N 1
ATOM 1289 C CA . THR A 1 183 ? 11.044 0.194 -11.345 1.00 88.44 183 THR A CA 1
ATOM 1290 C C . THR A 1 183 ? 10.511 -0.790 -12.386 1.00 88.44 183 THR A C 1
ATOM 1292 O O . THR A 1 183 ? 9.975 -1.836 -12.030 1.00 88.44 183 THR A O 1
ATOM 1295 N N . ARG A 1 184 ? 10.722 -0.502 -13.680 1.00 83.12 184 ARG A N 1
ATOM 1296 C CA . ARG A 1 184 ? 10.413 -1.447 -14.774 1.00 83.12 184 ARG A CA 1
ATOM 1297 C C . ARG A 1 184 ? 11.358 -2.647 -14.826 1.00 83.12 184 ARG A C 1
ATOM 1299 O O . ARG A 1 184 ? 10.904 -3.762 -15.021 1.00 83.12 184 ARG A O 1
ATOM 1306 N N . ARG A 1 185 ? 12.664 -2.415 -14.672 1.00 81.56 185 ARG A N 1
ATOM 1307 C CA . ARG A 1 185 ? 13.698 -3.460 -14.651 1.00 81.56 185 ARG A CA 1
ATOM 1308 C C . ARG A 1 185 ? 14.527 -3.321 -13.391 1.00 81.56 185 ARG A C 1
ATOM 1310 O O . ARG A 1 185 ? 15.212 -2.308 -13.244 1.00 81.56 185 ARG A O 1
ATOM 1317 N N . GLY A 1 186 ? 14.448 -4.305 -12.505 1.00 83.50 186 GLY A N 1
ATOM 1318 C CA . GLY A 1 186 ? 15.161 -4.286 -11.237 1.00 83.50 186 GLY A CA 1
ATOM 1319 C C . GLY A 1 186 ? 14.294 -4.616 -10.033 1.00 83.50 186 GLY A C 1
ATOM 1320 O O . GLY A 1 186 ? 13.310 -5.352 -10.127 1.00 83.50 186 GLY A O 1
ATOM 1321 N N . VAL A 1 187 ? 14.705 -4.095 -8.881 1.00 87.69 187 VAL A N 1
ATOM 1322 C CA . VAL A 1 187 ? 14.159 -4.471 -7.577 1.00 87.69 187 VAL A CA 1
ATOM 1323 C C . VAL A 1 187 ? 13.423 -3.304 -6.934 1.00 87.69 187 VAL A C 1
ATOM 1325 O O . VAL A 1 187 ? 13.934 -2.188 -6.866 1.00 87.69 187 VAL A O 1
ATOM 1328 N N . ASP A 1 188 ? 12.244 -3.581 -6.389 1.00 91.06 188 ASP A N 1
ATOM 1329 C CA . ASP A 1 188 ? 11.514 -2.642 -5.546 1.00 91.06 188 ASP A CA 1
ATOM 1330 C C . ASP A 1 188 ? 11.076 -3.317 -4.263 1.00 91.06 188 ASP A C 1
ATOM 1332 O O . ASP A 1 188 ? 10.682 -4.479 -4.263 1.00 91.06 188 ASP A O 1
ATOM 1336 N N . ARG A 1 189 ? 11.093 -2.574 -3.166 1.00 92.19 189 ARG A N 1
ATOM 1337 C CA . ARG A 1 189 ? 10.582 -3.023 -1.878 1.00 92.19 189 ARG A CA 1
ATOM 1338 C C . ARG A 1 189 ? 9.319 -2.247 -1.553 1.00 92.19 189 ARG A C 1
ATOM 1340 O O . ARG A 1 189 ? 9.325 -1.021 -1.544 1.00 92.19 189 ARG A O 1
ATOM 1347 N N . VAL A 1 190 ? 8.234 -2.960 -1.288 1.00 93.94 190 VAL A N 1
ATOM 1348 C CA . VAL A 1 190 ? 6.945 -2.385 -0.916 1.00 93.94 190 VAL A CA 1
ATOM 1349 C C . VAL A 1 190 ? 6.689 -2.665 0.551 1.00 93.94 190 VAL A C 1
ATOM 1351 O O . VAL A 1 190 ? 6.678 -3.816 0.990 1.00 93.94 190 VAL A O 1
ATOM 1354 N N . ILE A 1 191 ? 6.457 -1.594 1.293 1.00 93.69 191 ILE A N 1
ATOM 1355 C CA . ILE A 1 191 ? 6.143 -1.611 2.711 1.00 93.69 191 ILE A CA 1
ATOM 1356 C C . ILE A 1 191 ? 4.722 -1.087 2.868 1.00 93.69 191 ILE A C 1
ATOM 1358 O O . ILE A 1 191 ? 4.391 -0.024 2.349 1.00 93.69 191 ILE A O 1
ATOM 1362 N N . VAL A 1 192 ? 3.889 -1.818 3.602 1.00 94.94 192 VAL A N 1
ATOM 1363 C CA . VAL A 1 192 ? 2.540 -1.376 3.957 1.00 94.94 192 VAL A CA 1
ATOM 1364 C C . VAL A 1 192 ? 2.469 -1.188 5.460 1.00 94.94 192 VAL A C 1
ATOM 1366 O O . VAL A 1 192 ? 2.695 -2.128 6.230 1.00 94.94 192 VAL A O 1
ATOM 1369 N N . ARG A 1 193 ? 2.141 0.035 5.865 1.00 94.88 193 ARG A N 1
ATOM 1370 C CA . ARG A 1 193 ? 1.920 0.428 7.253 1.00 94.88 193 ARG A CA 1
ATOM 1371 C C . ARG A 1 193 ? 0.451 0.759 7.449 1.00 94.88 193 ARG A C 1
ATOM 1373 O O . ARG A 1 193 ? -0.148 1.469 6.646 1.00 94.88 193 ARG A O 1
ATOM 1380 N N . VAL A 1 194 ? -0.123 0.234 8.520 1.00 94.62 194 VAL A N 1
ATOM 1381 C CA . VAL A 1 194 ? -1.514 0.476 8.896 1.00 94.62 194 VAL A CA 1
ATOM 1382 C C . VAL A 1 194 ? -1.532 1.156 10.246 1.00 94.62 194 VAL A C 1
ATOM 1384 O O . VAL A 1 194 ? -1.000 0.610 11.211 1.00 94.62 194 VAL A O 1
ATOM 1387 N N . THR A 1 195 ? -2.155 2.326 10.301 1.00 93.88 195 THR A N 1
ATOM 1388 C CA . THR A 1 195 ? -2.399 3.076 11.529 1.00 93.88 195 THR A CA 1
ATOM 1389 C C . THR A 1 195 ? -3.832 2.830 11.978 1.00 93.88 195 THR A C 1
ATOM 1391 O O . THR A 1 195 ? -4.778 3.081 11.225 1.00 93.88 195 THR A O 1
ATOM 1394 N N . TYR A 1 196 ? -3.994 2.324 13.197 1.00 91.81 196 TYR A N 1
ATOM 1395 C CA . TYR A 1 196 ? -5.299 2.093 13.813 1.00 91.81 196 TYR A CA 1
ATOM 1396 C C . TYR A 1 196 ? -5.763 3.318 14.602 1.00 91.81 196 TYR A C 1
ATOM 1398 O O . TYR A 1 196 ? -4.967 4.187 14.949 1.00 91.81 196 TYR A O 1
ATOM 1406 N N . GLU A 1 197 ? -7.050 3.363 14.941 1.00 90.75 197 GLU A N 1
ATOM 1407 C CA . GLU A 1 197 ? -7.641 4.421 15.774 1.00 90.75 197 GLU A CA 1
ATOM 1408 C C . GLU A 1 197 ? -7.009 4.521 17.176 1.00 90.75 197 GLU A C 1
ATOM 1410 O O . GLU A 1 197 ? -7.093 5.571 17.807 1.00 90.75 197 GLU A O 1
ATOM 1415 N N . SER A 1 198 ? -6.327 3.469 17.654 1.00 87.56 198 SER A N 1
ATOM 1416 C CA . SER A 1 198 ? -5.525 3.512 18.888 1.00 87.56 198 SER A CA 1
ATOM 1417 C C . SER A 1 198 ? -4.271 4.393 18.776 1.00 87.56 198 SER A C 1
ATOM 1419 O O . SER A 1 198 ? -3.621 4.656 19.786 1.00 87.56 198 SER A O 1
ATOM 1421 N N . GLY A 1 199 ? -3.914 4.845 17.567 1.00 86.19 199 GLY A N 1
ATOM 1422 C CA . GLY A 1 199 ? -2.677 5.570 17.265 1.00 86.19 199 GLY A CA 1
ATOM 1423 C C . GLY A 1 199 ? -1.482 4.654 16.982 1.00 86.19 199 GLY A C 1
ATOM 1424 O O . GLY A 1 199 ? -0.413 5.125 16.592 1.00 86.19 199 GLY A O 1
ATOM 1425 N N . GLU A 1 200 ? -1.645 3.341 17.139 1.00 88.50 200 GLU A N 1
ATOM 1426 C CA . GLU A 1 200 ? -0.597 2.366 16.855 1.00 88.50 200 GLU A CA 1
ATOM 1427 C C . GLU A 1 200 ? -0.468 2.123 15.351 1.00 88.50 200 GLU A C 1
ATOM 1429 O O . GLU A 1 200 ? -1.460 1.938 14.640 1.00 88.50 200 GLU A O 1
ATOM 1434 N N . THR A 1 201 ? 0.773 2.089 14.864 1.00 90.50 201 THR A N 1
ATOM 1435 C CA . THR A 1 201 ? 1.080 1.808 13.460 1.00 90.50 201 THR A CA 1
ATOM 1436 C C . THR A 1 201 ? 1.844 0.502 13.349 1.00 90.50 201 THR A C 1
ATOM 1438 O O . THR A 1 201 ? 2.919 0.365 13.924 1.00 90.50 201 THR A O 1
ATOM 1441 N N . TYR A 1 202 ? 1.306 -0.424 12.563 1.00 90.00 202 TYR A N 1
ATOM 1442 C CA . TYR A 1 202 ? 1.878 -1.747 12.343 1.00 90.00 202 TYR A CA 1
ATOM 1443 C C . TYR A 1 202 ? 2.319 -1.889 10.891 1.00 90.00 202 TYR A C 1
ATOM 1445 O O . TYR A 1 202 ? 1.566 -1.575 9.965 1.00 90.00 202 TYR A O 1
ATOM 1453 N N . LYS A 1 203 ? 3.528 -2.400 10.670 1.00 92.62 203 LYS A N 1
ATOM 1454 C CA . LYS A 1 203 ? 3.972 -2.837 9.350 1.00 92.62 203 LYS A CA 1
ATOM 1455 C C . LYS A 1 203 ? 3.414 -4.230 9.097 1.00 92.62 203 LYS A C 1
ATOM 1457 O O . LYS A 1 203 ? 3.913 -5.197 9.655 1.00 92.62 203 LYS A O 1
ATOM 1462 N N . ILE A 1 204 ? 2.396 -4.324 8.246 1.00 91.00 204 ILE A N 1
ATOM 1463 C CA . ILE A 1 204 ? 1.664 -5.575 7.977 1.00 91.00 204 ILE A CA 1
ATOM 1464 C C . ILE A 1 204 ? 2.194 -6.340 6.763 1.00 91.00 204 ILE A C 1
ATOM 1466 O O . ILE A 1 204 ? 1.888 -7.515 6.572 1.00 91.00 204 ILE A O 1
ATOM 1470 N N . LEU A 1 205 ? 2.958 -5.662 5.907 1.00 89.69 205 LEU A N 1
ATOM 1471 C CA . LEU A 1 205 ? 3.532 -6.236 4.702 1.00 89.69 205 LEU A CA 1
ATOM 1472 C C . LEU A 1 205 ? 4.861 -5.549 4.424 1.00 89.69 205 LEU A C 1
ATOM 1474 O O . LEU A 1 205 ? 4.968 -4.325 4.458 1.00 89.69 205 LEU A O 1
ATOM 1478 N N . ASP A 1 206 ? 5.862 -6.362 4.133 1.00 91.88 206 ASP A N 1
ATOM 1479 C CA . ASP A 1 206 ? 7.174 -5.930 3.685 1.00 91.88 206 ASP A CA 1
ATOM 1480 C C . ASP A 1 206 ? 7.627 -6.948 2.640 1.00 91.88 206 ASP A C 1
ATOM 1482 O O . ASP A 1 206 ? 7.946 -8.089 2.975 1.00 91.88 206 ASP A O 1
ATOM 1486 N N . ARG A 1 207 ? 7.507 -6.598 1.357 1.00 87.94 207 ARG A N 1
ATOM 1487 C CA . ARG A 1 207 ? 7.816 -7.515 0.255 1.00 87.94 207 ARG A CA 1
ATOM 1488 C C . ARG A 1 207 ? 8.696 -6.850 -0.778 1.00 87.94 207 ARG A C 1
ATOM 1490 O O . ARG A 1 207 ? 8.444 -5.724 -1.193 1.00 87.94 207 ARG A O 1
ATOM 1497 N N . GLN A 1 208 ? 9.681 -7.601 -1.243 1.00 90.44 208 GLN A N 1
ATOM 1498 C CA . GLN A 1 208 ? 10.528 -7.223 -2.358 1.00 90.44 208 GLN A CA 1
ATOM 1499 C C . GLN A 1 208 ? 9.989 -7.852 -3.647 1.00 90.44 208 GLN A C 1
ATOM 1501 O O . GLN A 1 208 ? 9.690 -9.044 -3.694 1.00 90.44 208 GLN A O 1
ATOM 1506 N N . PHE A 1 209 ? 9.874 -7.044 -4.693 1.00 86.88 209 PHE A N 1
ATOM 1507 C CA . PHE A 1 209 ? 9.528 -7.437 -6.048 1.00 86.88 209 PHE A CA 1
ATOM 1508 C C . PHE A 1 209 ? 10.758 -7.248 -6.931 1.00 86.88 209 PHE A C 1
ATOM 1510 O O . PHE A 1 209 ? 11.146 -6.118 -7.227 1.00 86.88 209 PHE A O 1
ATOM 1517 N N . SER A 1 210 ? 11.370 -8.347 -7.357 1.00 83.94 210 SER A N 1
ATOM 1518 C CA . SER A 1 210 ? 12.426 -8.348 -8.367 1.00 83.94 210 SER A CA 1
ATOM 1519 C C . SER A 1 210 ? 11.848 -8.683 -9.739 1.00 83.94 210 SER A C 1
ATOM 1521 O O . SER A 1 210 ? 11.006 -9.571 -9.870 1.00 83.94 210 SER A O 1
ATOM 1523 N N . PHE A 1 211 ? 12.311 -7.976 -10.766 1.00 78.38 211 PHE A N 1
ATOM 1524 C CA . PHE A 1 211 ? 12.058 -8.314 -12.159 1.00 78.38 211 PHE A CA 1
ATOM 1525 C C . PHE A 1 211 ? 13.387 -8.364 -12.912 1.00 78.38 211 PHE A C 1
ATOM 1527 O O . PHE A 1 211 ? 14.034 -7.331 -13.104 1.00 78.38 211 PHE A O 1
ATOM 1534 N N . ASN A 1 212 ? 13.769 -9.577 -13.310 1.00 70.12 212 ASN A N 1
ATOM 1535 C CA . ASN A 1 212 ? 14.870 -9.838 -14.225 1.00 70.12 212 ASN A CA 1
ATOM 1536 C C . ASN A 1 212 ? 14.239 -10.362 -15.518 1.00 70.12 212 ASN A C 1
ATOM 1538 O O . ASN A 1 212 ? 13.550 -11.381 -15.471 1.00 70.12 212 ASN A O 1
ATOM 1542 N N . ASP A 1 213 ? 14.421 -9.637 -16.622 1.00 57.06 213 ASP A N 1
ATOM 1543 C CA . ASP A 1 213 ? 14.076 -10.117 -17.967 1.00 57.06 213 ASP A CA 1
ATOM 1544 C C . ASP A 1 213 ? 14.861 -11.375 -18.360 1.00 57.06 213 ASP A C 1
ATOM 1546 O O . ASP A 1 213 ? 16.046 -11.483 -17.958 1.00 57.06 213 ASP A O 1
#

Foldseek 3Di:
DFDADPPPRHTDDPQDQADPVPRHGDDRPDPDPPPDPPPDDPDPDDPDDDDPDPDDDDDDPDDDDPPPVVVVVVVVVVVVVVVPDDDDDDPPPPPDDDDDPPPDPPPPLDLDFDDFDDDDQQQDWDKDWDADLQQRKIKIFTQGDNNLVFWDWKKKWKQEPVRDIDIDTFRSDHGTIDIDRYDNAAKIWIWIWTQGNVRDITTHDIDMDHDDD